Protein AF-0000000084448107 (afdb_homodimer)

pLDDT: mean 91.53, std 9.5, range [47.31, 98.81]

Solvent-accessible surface area (backbone atoms only — not comparable to full-atom values): 15878 Å² total; per-residue (Å²): 126,80,37,77,39,22,36,34,28,62,58,60,94,55,81,36,38,58,56,18,47,48,48,46,31,46,35,25,49,71,59,38,40,38,42,30,42,34,37,64,40,72,69,62,60,76,85,37,56,68,68,58,24,52,52,50,43,49,50,52,49,50,50,50,50,53,55,49,50,58,50,35,52,53,41,24,70,65,43,72,43,74,47,45,80,43,80,46,75,40,56,61,68,58,49,53,52,50,49,48,70,72,34,80,54,46,18,30,40,36,39,40,32,57,49,80,35,39,81,44,53,68,64,57,46,38,56,54,16,71,43,15,37,70,38,74,40,34,35,33,40,30,32,37,55,55,48,72,66,49,50,60,70,43,82,126,80,38,78,39,22,34,35,28,63,57,61,94,54,81,36,37,58,57,18,47,49,50,45,31,46,36,26,51,70,58,38,40,38,46,30,42,34,34,64,40,72,69,61,61,77,86,37,56,69,68,60,25,51,52,50,41,50,50,52,48,51,52,49,50,54,53,50,50,56,50,36,52,54,42,25,69,66,41,74,43,74,47,46,80,43,81,46,74,41,56,61,69,58,50,53,51,49,48,48,68,72,36,80,54,46,18,30,40,35,39,40,32,57,49,82,38,39,83,43,53,71,64,57,45,39,55,53,17,70,43,16,37,70,38,72,39,34,37,33,39,31,33,38,55,55,48,73,66,47,48,60,69,42,82

Organism: NCBI:txid207340

InterPro domains:
  IPR006016 UspA [PF00582] (7-143)

Sequence (310 aa):
MPSDRVFLVVVDDSPERVLAMRYACLRVKKSGGRVALLRVTEPVGLQEWAGVGQLLQQERREEAEQMLSALAAEVQEITDGLPLIIIREGDLIEEVLGLIESDPRISILVLAASASGGNPGPLITAMTSRHSHRLRCPVTIVPGGMSYEELDRVTMPSDRVFLVVVDDSPERVLAMRYACLRVKKSGGRVALLRVTEPVGLQEWAGVGQLLQQERREEAEQMLSALAAEVQEITDGLPLIIIREGDLIEEVLGLIESDPRISILVLAASASGGNPGPLITAMTSRHSHRLRCPVTIVPGGMSYEELDRVT

Foldseek 3Di:
DADLEEEEQEDDPDPQSVLLLLLRLLCCQVRNHAYEYEYEAEQQDPVDDPVVRVVVVVVRVVVLVVVVVVVQVVSCVRRVDGHHYYYHYDDPQCVVLVVQVVDVSHAEYTEEAAQVDDDGDPNVCCCVPDCVVSGPHYYHYHYNNDDPVNSNVVD/DADLEEEEQEDDPDPQSVLLLLLRLLCCQVRNHAYEYEYEAEQQDPPDDPVVRVVVVVVRVVVLVVVVVVSQVVSCVRRVDGHHYYYHYDDPQCVVLVVQVVDVSHAEYTEEAAQVDDDGDPNVCCCVPDCVVSGPHYYHYHYNNDDPVNSNVVD

Nearest PDB structures (foldseek):
  3s3t-assembly1_A  TM=7.922E-01  e=5.243E-07  Lactiplantibacillus plantarum
  2z3v-assembly1_A  TM=7.330E-01  e=4.919E-07  Thermus thermophilus HB8
  4wny-assembly1_A-2  TM=8.126E-01  e=2.004E-06  Burkholderia pseudomallei 1710b
  3fg9-assembly3_E  TM=7.069E-01  e=4.898E-06  Lactiplantibacillus plantarum
  3hgm-assembly2_C  TM=7.236E-01  e=7.185E-06  Halomonas elongata

Radius of gyration: 20.95 Å; Cα contacts (8 Å, |Δi|>4): 600; chains: 2; bounding box: 35×75×54 Å

Secondary structure (DSSP, 8-state):
-----EEEEE--SSTTHHHHHHHHHHHHHHH--EEEEEEEEPP--TTS-HHHHHHHHHHHHHHHHHHHHHHHHHHHHHHSSPPEEEEEES-HHHHHHHHHHH-TTEEEEEEE--SS-SSPPHHHHHHHTTTGGG-SS-EEEE-TT--HHHHHHH-/-----EEEEE--SSTTHHHHHHHHHHHHHHH--EEEEEEEEPP--TTS-HHHHHHHHHHHHHHHHHHHHHHHHHHHHHHSSPPEEEEEES-HHHHHHHHHHH-TTEEEEEEE--SS-SSPPHHHHHHHTTTGGG-SS-EEEE-TT--HHHHHHH-

Structure (mmCIF, N/CA/C/O backbone):
data_AF-0000000084448107-model_v1
#
loop_
_entity.id
_entity.type
_entity.pdbx_description
1 polymer 'Universal stress protein'
#
loop_
_atom_site.group_PDB
_atom_site.id
_atom_site.type_symbol
_atom_site.label_atom_id
_atom_site.label_alt_id
_atom_site.label_comp_id
_atom_site.label_asym_id
_atom_site.label_entity_id
_atom_site.label_seq_id
_atom_site.pdbx_PDB_ins_code
_atom_site.Cartn_x
_atom_site.Cartn_y
_atom_site.Cartn_z
_atom_site.occupancy
_atom_site.B_iso_or_equiv
_atom_site.auth_seq_id
_atom_site.auth_comp_id
_atom_site.auth_asym_id
_atom_site.auth_atom_id
_atom_site.pdbx_PDB_model_num
ATOM 1 N N . MET A 1 1 ? 6.852 7.105 -20.562 1 47.31 1 MET A N 1
ATOM 2 C CA . MET A 1 1 ? 7.387 5.766 -20.797 1 47.31 1 MET A CA 1
ATOM 3 C C . MET A 1 1 ? 6.645 4.73 -19.969 1 47.31 1 MET A C 1
ATOM 5 O O . MET A 1 1 ? 6.129 5.051 -18.891 1 47.31 1 MET A O 1
ATOM 9 N N . PRO A 1 2 ? 6.227 3.697 -20.609 1 57.03 2 PRO A N 1
ATOM 10 C CA . PRO A 1 2 ? 5.48 2.68 -19.859 1 57.03 2 PRO A CA 1
ATOM 11 C C . PRO A 1 2 ? 6.195 2.248 -18.578 1 57.03 2 PRO A C 1
ATOM 13 O O . PRO A 1 2 ? 7.426 2.207 -18.531 1 57.03 2 PRO A O 1
ATOM 16 N N . SER A 1 3 ? 5.512 2.359 -17.391 1 73.56 3 SER A N 1
ATOM 17 C CA . SER A 1 3 ? 6.086 1.924 -16.125 1 73.56 3 SER A CA 1
ATOM 18 C C . SER A 1 3 ? 6.504 0.457 -16.188 1 73.56 3 SER A C 1
ATOM 20 O O . SER A 1 3 ? 5.816 -0.365 -16.797 1 73.56 3 SER A O 1
ATOM 22 N N . ASP A 1 4 ? 7.707 0.137 -15.852 1 89.5 4 ASP A N 1
ATOM 23 C CA . ASP A 1 4 ? 8.219 -1.229 -15.773 1 89.5 4 ASP A CA 1
ATOM 24 C C . ASP A 1 4 ? 7.895 -1.857 -14.422 1 89.5 4 ASP A C 1
ATOM 26 O O . ASP A 1 4 ? 8.461 -2.893 -14.062 1 89.5 4 ASP A O 1
ATOM 30 N N . ARG A 1 5 ? 6.891 -1.274 -13.812 1 94.81 5 ARG A N 1
ATOM 31 C CA . ARG A 1 5 ? 6.551 -1.72 -12.461 1 94.81 5 ARG A CA 1
ATOM 32 C C . ARG A 1 5 ? 5.699 -2.984 -12.5 1 94.81 5 ARG A C 1
ATOM 34 O O . ARG A 1 5 ? 4.812 -3.115 -13.352 1 94.81 5 ARG A O 1
ATOM 41 N N . VAL A 1 6 ? 6.055 -3.91 -11.68 1 98.25 6 VAL A N 1
ATOM 42 C CA . VAL A 1 6 ? 5.281 -5.145 -11.586 1 98.25 6 VAL A CA 1
ATOM 43 C C . VAL A 1 6 ? 4.531 -5.18 -10.258 1 98.25 6 VAL A C 1
ATOM 45 O O . VAL A 1 6 ? 5.133 -5.039 -9.188 1 98.25 6 VAL A O 1
ATOM 48 N N . PHE A 1 7 ? 3.234 -5.324 -10.32 1 98.62 7 PHE A N 1
ATOM 49 C CA . PHE A 1 7 ? 2.338 -5.461 -9.18 1 98.62 7 PHE A CA 1
ATOM 50 C C . PHE A 1 7 ? 2.123 -6.93 -8.828 1 98.62 7 PHE A C 1
ATOM 52 O O . PHE A 1 7 ? 1.483 -7.664 -9.586 1 98.62 7 PHE A O 1
ATOM 59 N N . LEU A 1 8 ? 2.668 -7.312 -7.707 1 98.81 8 LEU A N 1
ATOM 60 C CA . LEU A 1 8 ? 2.553 -8.711 -7.301 1 98.81 8 LEU A CA 1
ATOM 61 C C . LEU A 1 8 ? 1.265 -8.945 -6.516 1 98.81 8 LEU A C 1
ATOM 63 O O . LEU A 1 8 ? 1.013 -8.266 -5.512 1 98.81 8 LEU A O 1
ATOM 67 N N . VAL A 1 9 ? 0.473 -9.859 -6.98 1 98.69 9 VAL A N 1
ATOM 68 C CA . VAL A 1 9 ? -0.744 -10.289 -6.305 1 98.69 9 VAL A CA 1
ATOM 69 C C . VAL A 1 9 ? -0.621 -11.766 -5.918 1 98.69 9 VAL A C 1
ATOM 71 O O . VAL A 1 9 ? -0.274 -12.609 -6.75 1 98.69 9 VAL A O 1
ATOM 74 N N . VAL A 1 10 ? -0.833 -12.023 -4.656 1 98.12 10 VAL A N 1
ATOM 75 C CA . VAL A 1 10 ? -0.822 -13.398 -4.172 1 98.12 10 VAL A CA 1
ATOM 76 C C . VAL A 1 10 ? -2.205 -14.023 -4.348 1 98.12 10 VAL A C 1
ATOM 78 O O . VAL A 1 10 ? -3.197 -13.5 -3.832 1 98.12 10 VAL A O 1
ATOM 81 N N . VAL A 1 11 ? -2.229 -15.055 -5.125 1 96.5 11 VAL A N 1
ATOM 82 C CA . VAL A 1 11 ? -3.479 -15.758 -5.383 1 96.5 11 VAL A CA 1
ATOM 83 C C . VAL A 1 11 ? -3.682 -16.844 -4.332 1 96.5 11 VAL A C 1
ATOM 85 O O . VAL A 1 11 ? -3.162 -17.953 -4.469 1 96.5 11 VAL A O 1
ATOM 88 N N . ASP A 1 12 ? -4.375 -16.359 -3.377 1 87.75 12 ASP A N 1
ATOM 89 C CA . ASP A 1 12 ? -4.75 -17.312 -2.338 1 87.75 12 ASP A CA 1
ATOM 90 C C . ASP A 1 12 ? -6.23 -17.672 -2.432 1 87.75 12 ASP A C 1
ATOM 92 O O . ASP A 1 12 ? -6.895 -17.344 -3.412 1 87.75 12 ASP A O 1
ATOM 96 N N . ASP A 1 13 ? -6.773 -18.516 -1.601 1 85.75 13 ASP A N 1
ATOM 97 C CA . ASP A 1 13 ? -8.156 -18.984 -1.709 1 85.75 13 ASP A CA 1
ATOM 98 C C . ASP A 1 13 ? -9.102 -18.047 -0.958 1 85.75 13 ASP A C 1
ATOM 100 O O . ASP A 1 13 ? -10.289 -18.359 -0.798 1 85.75 13 ASP A O 1
ATOM 104 N N . SER A 1 14 ? -8.609 -16.859 -0.548 1 87.31 14 SER A N 1
ATOM 105 C CA . SER A 1 14 ? -9.438 -15.922 0.201 1 87.31 14 SER A CA 1
ATOM 106 C C . SER A 1 14 ? -10.344 -15.117 -0.729 1 87.31 14 SER A C 1
ATOM 108 O O . SER A 1 14 ? -9.953 -14.805 -1.858 1 87.31 14 SER A O 1
ATOM 110 N N . PRO A 1 15 ? -11.547 -14.75 -0.295 1 89.31 15 PRO A N 1
ATOM 111 C CA . PRO A 1 15 ? -12.414 -13.891 -1.104 1 89.31 15 PRO A CA 1
ATOM 112 C C . PRO A 1 15 ? -11.844 -12.484 -1.295 1 89.31 15 PRO A C 1
ATOM 114 O O . PRO A 1 15 ? -12.141 -11.828 -2.297 1 89.31 15 PRO A O 1
ATOM 117 N N . GLU A 1 16 ? -10.922 -11.977 -0.371 1 90.5 16 GLU A N 1
ATOM 118 C CA . GLU A 1 16 ? -10.359 -10.625 -0.392 1 90.5 16 GLU A CA 1
ATOM 119 C C . GLU A 1 16 ? -9.414 -10.445 -1.571 1 90.5 16 GLU A C 1
ATOM 121 O O . GLU A 1 16 ? -9.195 -9.32 -2.033 1 90.5 16 GLU A O 1
ATOM 126 N N . ARG A 1 17 ? -8.969 -11.578 -2.043 1 92.12 17 ARG A N 1
ATOM 127 C CA . ARG A 1 17 ? -7.961 -11.539 -3.102 1 92.12 17 ARG A CA 1
ATOM 128 C C . ARG A 1 17 ? -8.492 -10.812 -4.332 1 92.12 17 ARG A C 1
ATOM 130 O O . ARG A 1 17 ? -7.73 -10.164 -5.055 1 92.12 17 ARG A O 1
ATOM 137 N N . VAL A 1 18 ? -9.766 -10.883 -4.586 1 95.88 18 VAL A N 1
ATOM 138 C CA . VAL A 1 18 ? -10.391 -10.281 -5.758 1 95.88 18 VAL A CA 1
ATOM 139 C C . VAL A 1 18 ? -10.148 -8.773 -5.758 1 95.88 18 VAL A C 1
ATOM 141 O O . VAL A 1 18 ? -9.836 -8.188 -6.797 1 95.88 18 VAL A O 1
ATOM 144 N N . LEU A 1 19 ? -10.203 -8.125 -4.621 1 97.06 19 LEU A N 1
ATOM 145 C CA . LEU A 1 19 ? -9.992 -6.688 -4.523 1 97.06 19 LEU A CA 1
ATOM 146 C C . LEU A 1 19 ? -8.531 -6.328 -4.777 1 97.06 19 LEU A C 1
ATOM 148 O O . LEU A 1 19 ? -8.242 -5.336 -5.445 1 97.06 19 LEU A O 1
ATOM 152 N N . ALA A 1 20 ? -7.629 -7.145 -4.266 1 98 20 ALA A N 1
ATOM 153 C CA . ALA A 1 20 ? -6.207 -6.922 -4.52 1 98 20 ALA A CA 1
ATOM 154 C C . ALA A 1 20 ? -5.898 -6.98 -6.012 1 98 20 ALA A C 1
ATOM 156 O O . ALA A 1 20 ? -5.215 -6.102 -6.547 1 98 20 ALA A O 1
ATOM 157 N N . MET A 1 21 ? -6.473 -7.988 -6.648 1 98.31 21 MET A N 1
ATOM 158 C CA . MET A 1 21 ? -6.215 -8.164 -8.078 1 98.31 21 MET A CA 1
ATOM 159 C C . MET A 1 21 ? -6.84 -7.031 -8.883 1 98.31 21 MET A C 1
ATOM 161 O O . MET A 1 21 ? -6.207 -6.496 -9.797 1 98.31 21 MET A O 1
ATOM 165 N N . ARG A 1 22 ? -8.016 -6.691 -8.562 1 98.38 22 ARG A N 1
ATOM 166 C CA . ARG A 1 22 ? -8.68 -5.617 -9.297 1 98.38 22 ARG A CA 1
ATOM 167 C C . ARG A 1 22 ? -7.922 -4.301 -9.141 1 98.38 22 ARG A C 1
ATOM 169 O O . ARG A 1 22 ? -7.719 -3.576 -10.117 1 98.38 22 ARG A O 1
ATOM 176 N N . TYR A 1 23 ? -7.578 -4.012 -7.914 1 98.5 23 TYR A N 1
ATOM 177 C CA . TYR A 1 23 ? -6.816 -2.791 -7.676 1 98.5 23 TYR A CA 1
ATOM 178 C C . TYR A 1 23 ? -5.535 -2.777 -8.5 1 98.5 23 TYR A C 1
ATOM 180 O O . TYR A 1 23 ? -5.227 -1.785 -9.164 1 98.5 23 TYR A O 1
ATOM 188 N N . ALA A 1 24 ? -4.797 -3.885 -8.438 1 98.62 24 ALA A N 1
ATOM 189 C CA . ALA A 1 24 ? -3.551 -3.996 -9.188 1 98.62 24 ALA A CA 1
ATOM 190 C C . ALA A 1 24 ? -3.795 -3.799 -10.68 1 98.62 24 ALA A C 1
ATOM 192 O O . ALA A 1 24 ? -3.053 -3.074 -11.344 1 98.62 24 ALA A O 1
ATOM 193 N N . CYS A 1 25 ? -4.828 -4.371 -11.188 1 98.56 25 CYS A N 1
ATOM 194 C CA . CYS A 1 25 ? -5.152 -4.27 -12.602 1 98.56 25 CYS A CA 1
ATOM 195 C C . CYS A 1 25 ? -5.496 -2.836 -12.984 1 98.56 25 CYS A C 1
ATOM 197 O O . CYS A 1 25 ? -5.055 -2.342 -14.023 1 98.56 25 CYS A O 1
ATOM 199 N N . LEU A 1 26 ? -6.258 -2.203 -12.18 1 97.81 26 LEU A N 1
ATOM 200 C CA . LEU A 1 26 ? -6.652 -0.829 -12.469 1 97.81 26 LEU A CA 1
ATOM 201 C C . LEU A 1 26 ? -5.445 0.101 -12.445 1 97.81 26 LEU A C 1
ATOM 203 O O . LEU A 1 26 ? -5.34 1.009 -13.273 1 97.81 26 LEU A O 1
ATOM 207 N N . ARG A 1 27 ? -4.562 -0.146 -11.492 1 96.69 27 ARG A N 1
ATOM 208 C CA . ARG A 1 27 ? -3.342 0.651 -11.445 1 96.69 27 ARG A CA 1
ATOM 209 C C . ARG A 1 27 ? -2.516 0.464 -12.711 1 96.69 27 ARG A C 1
ATOM 211 O O . ARG A 1 27 ? -2.039 1.438 -13.297 1 96.69 27 ARG A O 1
ATOM 218 N N . VAL A 1 28 ? -2.379 -0.747 -13.133 1 96.69 28 VAL A N 1
ATOM 219 C CA . VAL A 1 28 ? -1.614 -1.055 -14.336 1 96.69 28 VAL A CA 1
ATOM 220 C C . VAL A 1 28 ? -2.283 -0.415 -15.555 1 96.69 28 VAL A C 1
ATOM 222 O O . VAL A 1 28 ? -1.611 0.177 -16.406 1 96.69 28 VAL A O 1
ATOM 225 N N . LYS A 1 29 ? -3.541 -0.52 -15.57 1 96.19 29 LYS A N 1
ATOM 226 C CA . LYS A 1 29 ? -4.297 0.038 -16.688 1 96.19 29 LYS A CA 1
ATOM 227 C C . LYS A 1 29 ? -4.07 1.542 -16.812 1 96.19 29 LYS A C 1
ATOM 229 O O . LYS A 1 29 ? -3.93 2.064 -17.922 1 96.19 29 LYS A O 1
ATOM 234 N N . LYS A 1 30 ? -3.961 2.17 -15.719 1 93.25 30 LYS A N 1
ATOM 235 C CA . LYS A 1 30 ? -3.955 3.631 -15.727 1 93.25 30 LYS A CA 1
ATOM 236 C C . LYS A 1 30 ? -2.529 4.176 -15.695 1 93.25 30 LYS A C 1
ATOM 238 O O . LYS A 1 30 ? -2.285 5.312 -16.109 1 93.25 30 LYS A O 1
ATOM 243 N N . SER A 1 31 ? -1.629 3.424 -15.18 1 91.94 31 SER A N 1
ATOM 244 C CA . SER A 1 31 ? -0.305 3.996 -14.953 1 91.94 31 SER A CA 1
ATOM 245 C C . SER A 1 31 ? 0.778 3.16 -15.633 1 91.94 31 SER A C 1
ATOM 247 O O . SER A 1 31 ? 1.951 3.539 -15.633 1 91.94 31 SER A O 1
ATOM 249 N N . GLY A 1 32 ? 0.361 2.057 -16.172 1 92.94 32 GLY A N 1
ATOM 250 C CA . GLY A 1 32 ? 1.333 1.177 -16.797 1 92.94 32 GLY A CA 1
ATOM 251 C C . GLY A 1 32 ? 1.883 0.124 -15.859 1 92.94 32 GLY A C 1
ATOM 252 O O . GLY A 1 32 ? 1.608 0.155 -14.656 1 92.94 32 GLY A O 1
ATOM 253 N N . GLY A 1 33 ? 2.646 -0.797 -16.422 1 96.06 33 GLY A N 1
ATOM 254 C CA . GLY A 1 33 ? 3.213 -1.896 -15.664 1 96.06 33 GLY A CA 1
ATOM 255 C C . GLY A 1 33 ? 2.607 -3.242 -16.016 1 96.06 33 GLY A C 1
ATOM 256 O O . GLY A 1 33 ? 2.053 -3.414 -17.109 1 96.06 33 GLY A O 1
ATOM 257 N N . ARG A 1 34 ? 2.822 -4.145 -15.117 1 97.94 34 ARG A N 1
ATOM 258 C CA . ARG A 1 34 ? 2.324 -5.504 -15.312 1 97.94 34 ARG A CA 1
ATOM 259 C C . ARG A 1 34 ? 1.874 -6.113 -13.984 1 97.94 34 ARG A C 1
ATOM 261 O O . ARG A 1 34 ? 2.391 -5.754 -12.922 1 97.94 34 ARG A O 1
ATOM 268 N N . VAL A 1 35 ? 0.921 -6.953 -14.086 1 98.5 35 VAL A N 1
ATOM 269 C CA . VAL A 1 35 ? 0.493 -7.723 -12.922 1 98.5 35 VAL A CA 1
ATOM 270 C C . VAL A 1 35 ? 1.23 -9.055 -12.883 1 98.5 35 VAL A C 1
ATOM 272 O O . VAL A 1 35 ? 1.413 -9.703 -13.922 1 98.5 35 VAL A O 1
ATOM 275 N N . ALA A 1 36 ? 1.714 -9.453 -11.766 1 98.75 36 ALA A N 1
ATOM 276 C CA . ALA A 1 36 ? 2.211 -10.805 -11.523 1 98.75 36 ALA A CA 1
ATOM 277 C C . ALA A 1 36 ? 1.3 -11.562 -10.562 1 98.75 36 ALA A C 1
ATOM 279 O O . ALA A 1 36 ? 0.963 -11.055 -9.484 1 98.75 36 ALA A O 1
ATOM 280 N N . LEU A 1 37 ? 0.88 -12.734 -10.969 1 98.69 37 LEU A N 1
ATOM 281 C CA . LEU A 1 37 ? 0.067 -13.617 -10.141 1 98.69 37 LEU A CA 1
ATOM 282 C C . LEU A 1 37 ? 0.911 -14.742 -9.562 1 98.69 37 LEU A C 1
ATOM 284 O O . LEU A 1 37 ? 1.523 -15.516 -10.305 1 98.69 37 LEU A O 1
ATOM 288 N N . LEU A 1 38 ? 0.919 -14.797 -8.25 1 98.44 38 LEU A N 1
ATOM 289 C CA . LEU A 1 38 ? 1.687 -15.828 -7.562 1 98.44 38 LEU A CA 1
ATOM 290 C C . LEU A 1 38 ? 0.762 -16.812 -6.852 1 98.44 38 LEU A C 1
ATOM 292 O O . LEU A 1 38 ? -0.087 -16.406 -6.055 1 98.44 38 LEU A O 1
ATOM 296 N N . ARG A 1 39 ? 0.897 -18.016 -7.137 1 97.88 39 ARG A N 1
ATOM 297 C CA . ARG A 1 39 ? 0.279 -19.094 -6.367 1 97.88 39 ARG A CA 1
ATOM 298 C C . ARG A 1 39 ? 1.335 -19.953 -5.684 1 97.88 39 ARG A C 1
ATOM 300 O O . ARG A 1 39 ? 2.277 -20.422 -6.324 1 97.88 39 ARG A O 1
ATOM 307 N N . VAL A 1 40 ? 1.157 -20.094 -4.367 1 95.81 40 VAL A N 1
ATOM 308 C CA . VAL A 1 40 ? 2.051 -20.953 -3.596 1 95.81 40 VAL A CA 1
ATOM 309 C C . VAL A 1 40 ? 1.318 -22.234 -3.182 1 95.81 40 VAL A C 1
ATOM 311 O O . VAL A 1 40 ? 0.249 -22.172 -2.57 1 95.81 40 VAL A O 1
ATOM 314 N N . THR A 1 41 ? 1.829 -23.375 -3.57 1 92.81 41 THR A N 1
ATOM 315 C CA . THR A 1 41 ? 1.244 -24.656 -3.207 1 92.81 41 THR A CA 1
ATOM 316 C C . THR A 1 41 ? 2.047 -25.312 -2.094 1 92.81 41 THR A C 1
ATOM 318 O O . THR A 1 41 ? 3.264 -25.141 -2.008 1 92.81 41 THR A O 1
ATOM 321 N N . GLU A 1 42 ? 1.292 -26 -1.193 1 84.56 42 GLU A N 1
ATOM 322 C CA . GLU A 1 42 ? 1.958 -26.734 -0.118 1 84.56 42 GLU A CA 1
ATOM 323 C C . GLU A 1 42 ? 2.691 -27.969 -0.654 1 84.56 42 GLU A C 1
ATOM 325 O O . GLU A 1 42 ? 2.188 -28.656 -1.541 1 84.56 42 GLU A O 1
ATOM 330 N N . PRO A 1 43 ? 3.859 -28.188 -0.046 1 81.69 43 PRO A N 1
ATOM 331 C CA . PRO A 1 43 ? 4.578 -29.391 -0.473 1 81.69 43 PRO A CA 1
ATOM 332 C C . PRO A 1 43 ? 3.848 -30.672 -0.093 1 81.69 43 PRO A C 1
ATOM 334 O O . PRO A 1 43 ? 3.156 -30.719 0.926 1 81.69 43 PRO A O 1
ATOM 337 N N . VAL A 1 44 ? 3.859 -31.609 -1.062 1 75.25 44 VAL A N 1
ATOM 338 C CA . VAL A 1 44 ? 3.309 -32.938 -0.768 1 75.25 44 VAL A CA 1
ATOM 339 C C . VAL A 1 44 ? 4.215 -33.656 0.222 1 75.25 44 VAL A C 1
ATOM 341 O O . VAL A 1 44 ? 5.434 -33.719 0.042 1 75.25 44 VAL A O 1
ATOM 344 N N . GLY A 1 45 ? 3.738 -33.844 1.517 1 69.56 45 GLY A N 1
ATOM 345 C CA . GLY A 1 45 ? 4.492 -34.531 2.549 1 69.56 45 GLY A CA 1
ATOM 346 C C . GLY A 1 45 ? 5.172 -35.781 2.049 1 69.56 45 GLY A C 1
ATOM 347 O O . GLY A 1 45 ? 4.742 -36.375 1.053 1 69.56 45 GLY A O 1
ATOM 348 N N . LEU A 1 46 ? 6.508 -35.969 2.416 1 60.72 46 LEU A N 1
ATOM 349 C CA . LEU A 1 46 ? 7.375 -37.094 2.135 1 60.72 46 LEU A CA 1
ATOM 350 C C . LEU A 1 46 ? 6.645 -38.406 2.391 1 60.72 46 LEU A C 1
ATOM 352 O O . LEU A 1 46 ? 6.996 -39.438 1.813 1 60.72 46 LEU A O 1
ATOM 356 N N . GLN A 1 47 ? 5.73 -38.375 3.412 1 60 47 GLN A N 1
ATOM 357 C CA . GLN A 1 47 ? 5.328 -39.719 3.805 1 60 47 GLN A CA 1
ATOM 358 C C . GLN A 1 47 ? 4.562 -40.438 2.682 1 60 47 GLN A C 1
ATOM 360 O O . GLN A 1 47 ? 4.301 -41.625 2.754 1 60 47 GLN A O 1
ATOM 365 N N . GLU A 1 48 ? 4.273 -39.656 1.758 1 59.66 48 GLU A N 1
ATOM 366 C CA . GLU A 1 48 ? 3.523 -40.375 0.734 1 59.66 48 GLU A CA 1
ATOM 367 C C . GLU A 1 48 ? 4.461 -41.188 -0.177 1 59.66 48 GLU A C 1
ATOM 369 O O . GLU A 1 48 ? 5.629 -40.812 -0.332 1 59.66 48 GLU A O 1
ATOM 374 N N . TRP A 1 49 ? 4.016 -42.406 -0.385 1 63.5 49 TRP A N 1
ATOM 375 C CA . TRP A 1 49 ? 4.758 -43.188 -1.367 1 63.5 49 TRP A CA 1
ATOM 376 C C . TRP A 1 49 ? 5.18 -42.312 -2.549 1 63.5 49 TRP A C 1
ATOM 378 O O . TRP A 1 49 ? 4.402 -41.469 -3.023 1 63.5 49 TRP A O 1
ATOM 388 N N . ALA A 1 50 ? 6.473 -42.312 -2.773 1 63.62 50 ALA A N 1
ATOM 389 C CA . ALA A 1 50 ? 7.133 -41.438 -3.744 1 63.62 50 ALA A CA 1
ATOM 390 C C . ALA A 1 50 ? 6.238 -41.188 -4.953 1 63.62 50 ALA A C 1
ATOM 392 O O . ALA A 1 50 ? 6.066 -40.031 -5.383 1 63.62 50 ALA A O 1
ATOM 393 N N . GLY A 1 51 ? 5.641 -42.25 -5.488 1 72.25 51 GLY A N 1
ATOM 394 C CA . GLY A 1 51 ? 4.805 -42.125 -6.672 1 72.25 51 GLY A CA 1
ATOM 395 C C . GLY A 1 51 ? 3.516 -41.344 -6.422 1 72.25 51 GLY A C 1
ATOM 396 O O . GLY A 1 51 ? 3.121 -40.5 -7.227 1 72.25 51 GLY A O 1
ATOM 397 N N . VAL A 1 52 ? 2.887 -41.656 -5.23 1 75.56 52 VAL A N 1
ATOM 398 C CA . VAL A 1 52 ? 1.636 -41 -4.871 1 75.56 52 VAL A CA 1
ATOM 399 C C . VAL A 1 52 ? 1.89 -39.5 -4.59 1 75.56 52 VAL A C 1
ATOM 401 O O . VAL A 1 52 ? 1.099 -38.656 -4.988 1 75.56 52 VAL A O 1
ATOM 404 N N . GLY A 1 53 ? 3.064 -39.281 -4.082 1 79.19 53 GLY A N 1
ATOM 405 C CA . GLY A 1 53 ? 3.453 -37.938 -3.793 1 79.19 53 GLY A CA 1
ATOM 406 C C . GLY A 1 53 ? 3.643 -37.094 -5.043 1 79.19 53 GLY A C 1
ATOM 407 O O . GLY A 1 53 ? 3.189 -35.938 -5.102 1 79.19 53 GLY A O 1
ATOM 408 N N . GLN A 1 54 ? 4.297 -37.656 -6.023 1 82.44 54 GLN A N 1
ATOM 409 C CA . GLN A 1 54 ? 4.535 -36.969 -7.285 1 82.44 54 GLN A CA 1
ATOM 410 C C . GLN A 1 54 ? 3.227 -36.688 -8.016 1 82.44 54 GLN A C 1
ATOM 412 O O . GLN A 1 54 ? 3.055 -35.594 -8.602 1 82.44 54 GLN A O 1
ATOM 417 N N . LEU A 1 55 ? 2.396 -37.688 -8.008 1 84.06 55 LEU A N 1
ATOM 418 C CA . LEU A 1 55 ? 1.108 -37.5 -8.672 1 84.06 55 LEU A CA 1
ATOM 419 C C . LEU A 1 55 ? 0.286 -36.406 -8.008 1 84.06 55 LEU A C 1
ATOM 421 O O . LEU A 1 55 ? -0.344 -35.594 -8.688 1 84.06 55 LEU A O 1
ATOM 425 N N . LEU A 1 56 ? 0.312 -36.375 -6.703 1 84.19 56 LEU A N 1
ATOM 426 C CA . LEU A 1 56 ? -0.426 -35.375 -5.949 1 84.19 56 LEU A CA 1
ATOM 427 C C . LEU A 1 56 ? 0.141 -34 -6.203 1 84.19 56 LEU A C 1
ATOM 429 O O . LEU A 1 56 ? -0.613 -33.031 -6.348 1 84.19 56 LEU A O 1
ATOM 433 N N . GLN A 1 57 ? 1.386 -34 -6.25 1 85.19 57 GLN A N 1
ATOM 434 C CA . GLN A 1 57 ? 2.051 -32.719 -6.539 1 85.19 57 GLN A CA 1
ATOM 435 C C . GLN A 1 57 ? 1.685 -32.219 -7.934 1 85.19 57 GLN A C 1
ATOM 437 O O . GLN A 1 57 ? 1.453 -31.016 -8.125 1 85.19 57 GLN A O 1
ATOM 442 N N . GLN A 1 58 ? 1.669 -33.094 -8.875 1 87.31 58 GLN A N 1
ATOM 443 C CA . GLN A 1 58 ? 1.298 -32.75 -10.242 1 87.31 58 GLN A CA 1
ATOM 444 C C . GLN A 1 58 ? -0.147 -32.25 -10.305 1 87.31 58 GLN A C 1
ATOM 446 O O . GLN A 1 58 ? -0.449 -31.281 -11.008 1 87.31 58 GLN A O 1
ATOM 451 N N . GLU A 1 59 ? -0.936 -32.906 -9.578 1 89.25 59 GLU A N 1
ATOM 452 C CA . GLU A 1 59 ? -2.34 -32.5 -9.531 1 89.25 59 GLU A CA 1
ATOM 453 C C . GLU A 1 59 ? -2.498 -31.109 -8.953 1 89.25 59 GLU A C 1
ATOM 455 O O . GLU A 1 59 ? -3.27 -30.297 -9.469 1 89.25 59 GLU A O 1
ATOM 460 N N . ARG A 1 60 ? -1.776 -30.859 -7.918 1 87.38 60 ARG A N 1
ATOM 461 C CA . ARG A 1 60 ? -1.832 -29.547 -7.289 1 87.38 60 ARG A CA 1
ATOM 462 C C . ARG A 1 60 ? -1.335 -28.469 -8.242 1 87.38 60 ARG A C 1
ATOM 464 O O . ARG A 1 60 ? -1.901 -27.375 -8.297 1 87.38 60 ARG A O 1
ATOM 471 N N . ARG A 1 61 ? -0.37 -28.812 -8.922 1 89.62 61 ARG A N 1
ATOM 472 C CA . ARG A 1 61 ? 0.191 -27.875 -9.883 1 89.62 61 ARG A CA 1
ATOM 473 C C . ARG A 1 61 ? -0.784 -27.609 -11.023 1 89.62 61 ARG A C 1
ATOM 475 O O . ARG A 1 61 ? -0.946 -26.469 -11.453 1 89.62 61 ARG A O 1
ATOM 482 N N . GLU A 1 62 ? -1.365 -28.594 -11.5 1 91.44 62 GLU A N 1
ATOM 483 C CA . GLU A 1 62 ? -2.336 -28.438 -12.578 1 91.44 62 GLU A CA 1
ATOM 484 C C . GLU A 1 62 ? -3.531 -27.594 -12.133 1 91.44 62 GLU A C 1
ATOM 486 O O . GLU A 1 62 ? -4.039 -26.781 -12.891 1 91.44 62 GLU 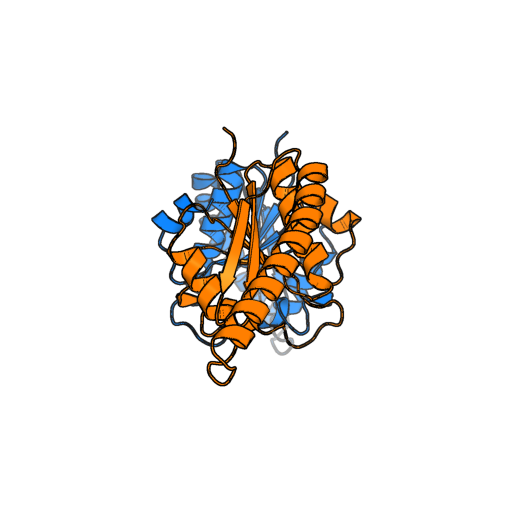A O 1
ATOM 491 N N . GLU A 1 63 ? -3.918 -27.828 -10.938 1 90.94 63 GLU A N 1
ATOM 492 C CA . GLU A 1 63 ? -5.004 -27.031 -10.375 1 90.94 63 GLU A CA 1
ATOM 493 C C . GLU A 1 63 ? -4.613 -25.562 -10.266 1 90.94 63 GLU A C 1
ATOM 495 O O . GLU A 1 63 ? -5.414 -24.688 -10.586 1 90.94 63 GLU A O 1
ATOM 500 N N . ALA A 1 64 ? -3.436 -25.406 -9.812 1 92.19 64 ALA A N 1
ATOM 501 C CA . ALA A 1 64 ? -2.918 -24.047 -9.711 1 92.19 64 ALA A CA 1
ATOM 502 C C . ALA A 1 64 ? -2.85 -23.375 -11.078 1 92.19 64 ALA A C 1
ATOM 504 O O . ALA A 1 64 ? -3.24 -22.219 -11.234 1 92.19 64 ALA A O 1
ATOM 505 N N . GLU A 1 65 ? -2.434 -24.062 -12.07 1 94.06 65 GLU A N 1
ATOM 506 C CA . GLU A 1 65 ? -2.312 -23.547 -13.422 1 94.06 65 GLU A CA 1
ATOM 507 C C . GLU A 1 65 ? -3.678 -23.172 -14 1 94.06 65 GLU A C 1
ATOM 509 O O . GLU A 1 65 ? -3.828 -22.141 -14.656 1 94.06 65 GLU A O 1
ATOM 514 N N . GL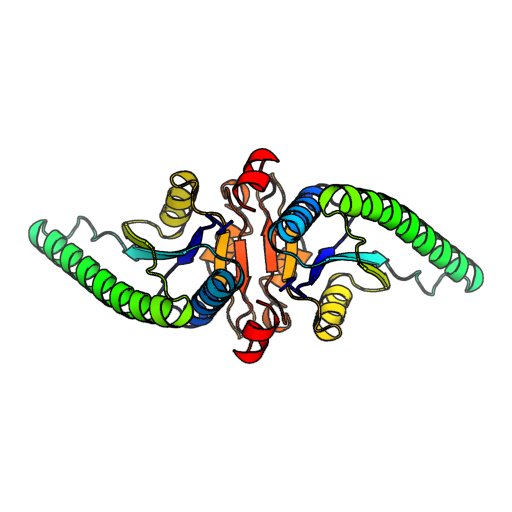N A 1 66 ? -4.582 -24.031 -13.75 1 93.75 66 GLN A N 1
ATOM 515 C CA . GLN A 1 66 ? -5.934 -23.766 -14.234 1 93.75 66 GLN A CA 1
ATOM 516 C C . GLN A 1 66 ? -6.512 -22.516 -13.578 1 93.75 66 GLN A C 1
ATOM 518 O O . GLN A 1 66 ? -7.09 -21.656 -14.258 1 93.75 66 GLN A O 1
ATOM 523 N N . MET A 1 67 ? -6.348 -22.453 -12.312 1 93.44 67 MET A N 1
ATOM 524 C CA . MET A 1 67 ? -6.824 -21.281 -11.578 1 93.44 67 MET A CA 1
ATOM 525 C C . MET A 1 67 ? -6.156 -20.016 -12.094 1 93.44 67 MET A C 1
ATOM 527 O O . MET A 1 67 ? -6.832 -19.016 -12.359 1 93.44 67 MET A O 1
ATOM 531 N N . LEU A 1 68 ? -4.863 -20.031 -12.266 1 96.62 68 LEU A N 1
ATOM 532 C CA . LEU A 1 68 ? -4.109 -18.859 -12.688 1 96.62 68 LEU A CA 1
ATOM 533 C C . LEU A 1 68 ? -4.457 -18.484 -14.125 1 96.62 68 LEU A C 1
ATOM 535 O O . LEU A 1 68 ? -4.449 -17.312 -14.484 1 96.62 68 LEU A O 1
ATOM 539 N N . SER A 1 69 ? -4.801 -19.5 -14.93 1 96.12 69 SER A N 1
ATOM 540 C CA . SER A 1 69 ? -5.195 -19.234 -16.312 1 96.12 69 SER A CA 1
ATOM 541 C C . SER A 1 69 ? -6.48 -18.406 -16.359 1 96.12 69 SER A C 1
ATOM 543 O O . SER A 1 69 ? -6.586 -17.453 -17.141 1 96.12 69 SER A O 1
ATOM 545 N N . ALA A 1 70 ? -7.426 -18.797 -15.602 1 95.94 70 ALA A N 1
ATOM 546 C CA . ALA A 1 70 ? -8.68 -18.047 -15.531 1 95.94 70 ALA A CA 1
ATOM 547 C C . ALA A 1 70 ? -8.438 -16.625 -15.047 1 95.94 70 ALA A C 1
ATOM 549 O O . ALA A 1 70 ? -9 -15.672 -15.602 1 95.94 70 ALA A O 1
ATOM 550 N N . LEU A 1 71 ? -7.617 -16.469 -14.055 1 97.38 71 LEU A N 1
ATOM 551 C CA . LEU A 1 71 ? -7.305 -15.156 -13.523 1 97.38 71 LEU A CA 1
ATOM 552 C C . LEU A 1 71 ? -6.512 -14.336 -14.531 1 97.38 71 LEU A C 1
ATOM 554 O O . LEU A 1 71 ? -6.688 -13.117 -14.625 1 97.38 71 LEU A O 1
ATOM 558 N N . ALA A 1 72 ? -5.672 -15.023 -15.289 1 98.12 72 ALA A N 1
ATOM 559 C CA . ALA A 1 72 ? -4.91 -14.344 -16.328 1 98.12 72 ALA A CA 1
ATOM 560 C C . ALA A 1 72 ? -5.836 -13.727 -17.375 1 98.12 72 ALA A C 1
ATOM 562 O O . ALA A 1 72 ? -5.59 -12.625 -17.859 1 98.12 72 ALA A O 1
ATOM 563 N N . ALA A 1 73 ? -6.855 -14.445 -17.688 1 98 73 ALA A N 1
ATOM 564 C CA . ALA A 1 73 ? -7.84 -13.922 -18.625 1 98 73 ALA A CA 1
ATOM 565 C C . ALA A 1 73 ? -8.523 -12.672 -18.078 1 98 73 ALA A C 1
ATOM 567 O O . ALA A 1 73 ? -8.758 -11.711 -18.812 1 98 73 ALA A O 1
ATOM 568 N N . GLU A 1 74 ? -8.836 -12.727 -16.828 1 97.62 74 GLU A N 1
ATOM 569 C CA . GLU A 1 74 ? -9.453 -11.578 -16.188 1 97.62 74 GLU A CA 1
ATOM 570 C C . GLU A 1 74 ? -8.516 -10.367 -16.188 1 97.62 74 GLU A C 1
ATOM 572 O O . GLU A 1 74 ? -8.938 -9.25 -16.484 1 97.62 74 GLU A O 1
ATOM 577 N N . VAL A 1 75 ? -7.238 -10.594 -15.852 1 98.38 75 VAL A N 1
ATOM 578 C CA . VAL A 1 75 ? -6.23 -9.539 -15.867 1 98.38 75 VAL A CA 1
ATOM 579 C C . VAL A 1 75 ? -6.133 -8.938 -17.266 1 98.38 75 VAL A C 1
ATOM 581 O O . VAL A 1 75 ? -6.109 -7.719 -17.438 1 98.38 75 VAL A O 1
ATOM 584 N N . GLN A 1 76 ? -6.094 -9.828 -18.25 1 98.19 76 GLN A N 1
ATOM 585 C CA . GLN A 1 76 ? -5.984 -9.375 -19.625 1 98.19 76 GLN A CA 1
ATOM 586 C C . GLN A 1 76 ? -7.184 -8.523 -20.031 1 98.19 76 GLN A C 1
ATOM 588 O O . GLN A 1 76 ? -7.035 -7.535 -20.75 1 98.19 76 GLN A O 1
ATOM 593 N N . GLU A 1 77 ? -8.281 -8.867 -19.562 1 98 77 GLU A N 1
ATOM 594 C CA . GLU A 1 77 ? -9.5 -8.117 -19.875 1 98 77 GLU A CA 1
ATOM 595 C C . GLU A 1 77 ? -9.438 -6.703 -19.312 1 98 77 GLU A C 1
ATOM 597 O O . GLU A 1 77 ? -9.891 -5.754 -19.953 1 98 77 GLU A O 1
ATOM 602 N N . ILE A 1 78 ? -8.875 -6.559 -18.172 1 97.62 78 ILE A N 1
ATOM 603 C CA . ILE A 1 78 ? -8.867 -5.262 -17.5 1 97.62 78 ILE A CA 1
ATOM 604 C C . ILE A 1 78 ? -7.684 -4.434 -17.984 1 97.62 78 ILE A C 1
ATOM 606 O O . ILE A 1 78 ? -7.824 -3.242 -18.266 1 97.62 78 ILE A O 1
ATOM 610 N N . THR A 1 79 ? -6.508 -5.031 -18.156 1 97.56 79 THR A N 1
ATOM 611 C CA . THR A 1 79 ? -5.277 -4.281 -18.359 1 97.56 79 THR A CA 1
ATOM 612 C C . THR A 1 79 ? -4.895 -4.277 -19.844 1 97.56 79 THR A C 1
ATOM 614 O O . THR A 1 79 ? -4.047 -3.488 -20.266 1 97.56 79 THR A O 1
ATOM 617 N N . ASP A 1 80 ? -5.488 -5.191 -20.594 1 96.38 80 ASP A N 1
ATOM 618 C CA . ASP A 1 80 ? -5.137 -5.426 -22 1 96.38 80 ASP A CA 1
ATOM 619 C C . ASP A 1 80 ? -3.746 -6.047 -22.109 1 96.38 80 ASP A C 1
ATOM 621 O O . ASP A 1 80 ? -3.141 -6.023 -23.188 1 96.38 80 ASP A O 1
ATOM 625 N N . GLY A 1 81 ? -3.143 -6.441 -21.047 1 96.19 81 GLY A N 1
ATOM 626 C CA . GLY A 1 81 ? -1.854 -7.117 -21.031 1 96.19 81 GLY A CA 1
ATOM 627 C C . GLY A 1 81 ? -1.894 -8.453 -20.312 1 96.19 81 GLY A C 1
ATOM 628 O O . GLY A 1 81 ? -2.785 -8.695 -19.484 1 96.19 81 GLY A O 1
ATOM 629 N N . LEU A 1 82 ? -0.925 -9.312 -20.609 1 96.31 82 LEU A N 1
ATOM 630 C CA . LEU A 1 82 ? -0.829 -10.609 -19.953 1 96.31 82 LEU A CA 1
ATOM 631 C C . LEU A 1 82 ? -0.052 -10.5 -18.656 1 96.31 82 LEU A C 1
ATOM 633 O O . LEU A 1 82 ? 0.985 -9.836 -18.594 1 96.31 82 LEU A O 1
ATOM 637 N N . PRO A 1 83 ? -0.6 -11.133 -17.656 1 98.25 83 PRO A N 1
ATOM 638 C CA . PRO A 1 83 ? 0.158 -11.133 -16.391 1 98.25 83 PRO A CA 1
ATOM 639 C C . PRO A 1 83 ? 1.315 -12.133 -16.406 1 98.25 83 PRO A C 1
ATOM 641 O O . PRO A 1 83 ? 1.343 -13.039 -17.234 1 98.25 83 PRO A O 1
ATOM 644 N N . LEU A 1 84 ? 2.238 -11.805 -15.531 1 98 84 LEU A N 1
ATOM 645 C CA . LEU A 1 84 ? 3.186 -12.859 -15.172 1 98 84 LEU A CA 1
ATOM 646 C C . LEU A 1 84 ? 2.523 -13.898 -14.281 1 98 84 LEU A C 1
ATOM 648 O O . LEU A 1 84 ? 1.759 -13.555 -13.375 1 98 84 LEU A O 1
ATOM 652 N N . ILE A 1 85 ? 2.766 -15.133 -14.688 1 98 85 ILE A N 1
ATOM 653 C CA . ILE A 1 85 ? 2.246 -16.234 -13.891 1 98 85 ILE A CA 1
ATOM 654 C C . ILE A 1 85 ? 3.393 -16.938 -13.156 1 98 85 ILE A C 1
ATOM 656 O O . ILE A 1 85 ? 4.355 -17.391 -13.781 1 98 85 ILE A O 1
ATOM 660 N N . ILE A 1 86 ? 3.264 -17 -11.891 1 97.75 86 ILE A N 1
ATOM 661 C CA . ILE A 1 86 ? 4.32 -17.594 -11.078 1 97.75 86 ILE A CA 1
ATOM 662 C C . ILE A 1 86 ? 3.727 -18.641 -10.141 1 97.75 86 ILE A C 1
ATOM 664 O O . ILE A 1 86 ? 2.756 -18.375 -9.43 1 97.75 86 ILE A O 1
ATOM 668 N N . ILE A 1 87 ? 4.25 -19.844 -10.164 1 96.81 87 ILE A N 1
ATOM 669 C CA . ILE A 1 87 ? 3.873 -20.922 -9.242 1 96.81 87 ILE A CA 1
ATOM 670 C C . ILE A 1 87 ? 5.086 -21.328 -8.414 1 96.81 87 ILE A C 1
ATOM 672 O O . ILE A 1 87 ? 6.156 -21.609 -8.969 1 96.81 87 ILE A O 1
ATOM 676 N N . ARG A 1 88 ? 4.902 -21.281 -7.113 1 95.44 88 ARG A N 1
ATOM 677 C CA . ARG A 1 88 ? 5.945 -21.719 -6.195 1 95.44 88 ARG A CA 1
ATOM 678 C C . ARG A 1 88 ? 5.402 -22.75 -5.203 1 95.44 88 ARG A C 1
ATOM 680 O O . ARG A 1 88 ? 4.191 -22.828 -4.98 1 95.44 88 ARG A O 1
ATOM 687 N N . GLU A 1 89 ? 6.324 -23.562 -4.711 1 93.12 89 GLU A N 1
ATOM 688 C CA . GLU A 1 89 ? 5.988 -24.578 -3.717 1 93.12 89 GLU A CA 1
ATOM 689 C C . GLU A 1 89 ? 6.73 -24.328 -2.406 1 93.12 89 GLU A C 1
ATOM 691 O O . GLU A 1 89 ? 7.949 -24.156 -2.4 1 93.12 89 GLU A O 1
ATOM 696 N N . GLY A 1 90 ? 5.992 -24.25 -1.308 1 93.81 90 GLY A N 1
ATOM 697 C CA . GLY A 1 90 ? 6.605 -24.047 -0.005 1 93.81 90 GLY A CA 1
ATOM 698 C C . GLY A 1 90 ? 5.73 -23.25 0.947 1 93.81 90 GLY A C 1
ATOM 699 O O . GLY A 1 90 ? 4.504 -23.297 0.85 1 93.81 90 GLY A O 1
ATOM 700 N N . ASP A 1 91 ? 6.359 -22.719 1.979 1 94.56 91 ASP A N 1
ATOM 701 C CA . ASP A 1 91 ? 5.672 -21.859 2.936 1 94.56 91 ASP A CA 1
ATOM 702 C C . ASP A 1 91 ? 5.293 -20.516 2.297 1 94.56 91 ASP A C 1
ATOM 704 O O . ASP A 1 91 ? 6.133 -19.859 1.681 1 94.56 91 ASP A O 1
ATOM 708 N N . LEU A 1 92 ? 4.09 -20.188 2.43 1 94.56 92 LEU A N 1
ATOM 709 C CA . LEU A 1 92 ? 3.531 -19.016 1.764 1 94.56 92 LEU A CA 1
ATOM 710 C C . LEU A 1 92 ? 4.371 -17.766 2.047 1 94.56 92 LEU A C 1
ATOM 712 O O . LEU A 1 92 ? 4.805 -17.078 1.118 1 94.56 92 LEU A O 1
ATOM 716 N N . ILE A 1 93 ? 4.684 -17.5 3.299 1 95.5 93 ILE A N 1
ATOM 717 C CA . ILE A 1 93 ? 5.387 -16.281 3.703 1 95.5 93 ILE A CA 1
ATOM 718 C C . ILE A 1 93 ? 6.809 -16.297 3.148 1 95.5 93 ILE A C 1
ATOM 720 O O . ILE A 1 93 ? 7.266 -15.32 2.559 1 95.5 93 ILE A O 1
ATOM 724 N N . GLU A 1 94 ? 7.445 -17.391 3.225 1 96.44 94 GLU A N 1
ATOM 725 C CA . GLU A 1 94 ? 8.828 -17.531 2.768 1 96.44 94 GLU A CA 1
ATOM 726 C C . GLU A 1 94 ? 8.922 -17.406 1.25 1 96.44 94 GLU A C 1
ATOM 728 O O . GLU A 1 94 ? 9.852 -16.797 0.728 1 96.44 94 GLU A O 1
ATOM 733 N N . GLU A 1 95 ? 7.953 -18 0.611 1 97.31 95 GLU A N 1
ATOM 734 C CA . GLU A 1 95 ? 7.988 -17.969 -0.848 1 97.31 95 GLU A CA 1
ATOM 735 C C . GLU A 1 95 ? 7.703 -16.562 -1.373 1 97.31 95 GLU A C 1
ATOM 737 O O . GLU A 1 95 ? 8.281 -16.141 -2.373 1 97.31 95 GLU A O 1
ATOM 742 N N . VAL A 1 96 ? 6.793 -15.82 -0.711 1 97.56 96 VAL A N 1
ATOM 743 C CA . VAL A 1 96 ? 6.504 -14.445 -1.104 1 97.56 96 VAL A CA 1
ATOM 744 C C . VAL A 1 96 ? 7.746 -13.578 -0.91 1 97.56 96 VAL A C 1
ATOM 746 O O . VAL A 1 96 ? 8.172 -12.875 -1.829 1 97.56 96 VAL A O 1
ATOM 749 N N . LEU A 1 97 ? 8.344 -13.703 0.285 1 97.06 97 LEU A N 1
ATOM 750 C CA . LEU A 1 97 ? 9.539 -12.922 0.592 1 97.06 97 LEU A CA 1
ATOM 751 C C . LEU A 1 97 ? 10.688 -13.281 -0.352 1 97.06 97 LEU A C 1
ATOM 753 O O . LEU A 1 97 ? 11.367 -12.398 -0.87 1 97.06 97 LEU A O 1
ATOM 757 N N . GLY A 1 98 ? 10.828 -14.586 -0.553 1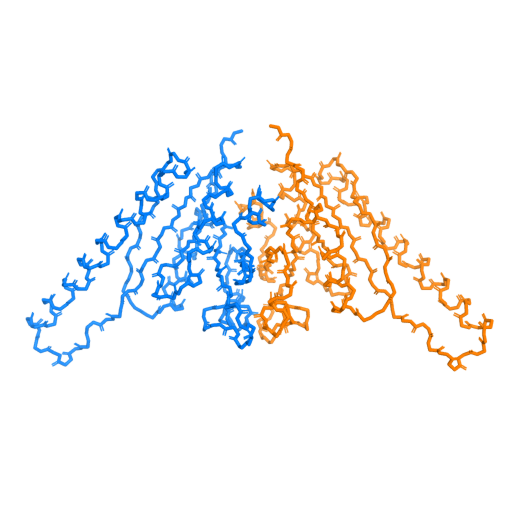 97.5 98 GLY A N 1
ATOM 758 C CA . GLY A 1 98 ? 11.883 -15.047 -1.441 1 97.5 98 GLY A CA 1
ATOM 759 C C . GLY A 1 98 ? 11.719 -14.555 -2.865 1 97.5 98 GLY A C 1
ATOM 760 O O . GLY A 1 98 ? 12.703 -14.172 -3.508 1 97.5 98 GLY A O 1
ATOM 761 N N . LEU A 1 99 ? 10.523 -14.586 -3.383 1 98.12 99 LEU A N 1
ATOM 762 C CA . LEU A 1 99 ? 10.25 -14.102 -4.73 1 98.12 99 LEU A CA 1
ATOM 763 C C . LEU A 1 99 ? 10.57 -12.617 -4.855 1 98.12 99 LEU A C 1
ATOM 765 O O . LEU A 1 99 ? 11.234 -12.195 -5.805 1 98.12 99 LEU A O 1
ATOM 769 N N . ILE A 1 100 ? 10.156 -11.797 -3.906 1 97.19 100 ILE A N 1
ATOM 770 C CA . ILE A 1 100 ? 10.367 -10.352 -3.932 1 97.19 100 ILE A CA 1
ATOM 771 C C . ILE A 1 100 ? 11.867 -10.055 -3.859 1 97.19 100 ILE A C 1
ATOM 773 O O . ILE A 1 100 ? 12.359 -9.148 -4.539 1 97.19 100 ILE A O 1
ATOM 777 N N . GLU A 1 101 ? 12.539 -10.812 -3.111 1 95.31 101 GLU A N 1
ATOM 778 C CA . GLU A 1 101 ? 13.984 -10.625 -2.959 1 95.31 101 GLU A CA 1
ATOM 779 C C . GLU A 1 101 ? 14.719 -10.969 -4.25 1 95.31 101 GLU A C 1
ATOM 781 O O . GLU A 1 101 ? 15.711 -10.312 -4.598 1 95.31 101 GLU A O 1
ATOM 786 N N . SER A 1 102 ? 14.227 -11.922 -4.965 1 96 102 SER A N 1
ATOM 787 C CA . SER A 1 102 ? 14.984 -12.453 -6.094 1 96 102 SER A CA 1
ATOM 788 C C . SER A 1 102 ? 14.586 -11.773 -7.398 1 96 102 SER A C 1
ATOM 790 O O . SER A 1 102 ? 15.32 -11.828 -8.383 1 96 102 SER A O 1
ATOM 792 N N . ASP A 1 103 ? 13.453 -11.203 -7.492 1 96.06 103 ASP A N 1
ATOM 793 C CA . ASP A 1 103 ? 12.969 -10.578 -8.719 1 96.06 103 ASP A CA 1
ATOM 794 C C . ASP A 1 103 ? 12.812 -9.07 -8.539 1 96.06 103 ASP A C 1
ATOM 796 O O . ASP A 1 103 ? 11.758 -8.602 -8.109 1 96.06 103 ASP A O 1
ATOM 800 N N . PRO A 1 104 ? 13.781 -8.297 -8.984 1 91.69 104 PRO A N 1
ATOM 801 C CA . PRO A 1 104 ? 13.766 -6.852 -8.766 1 91.69 104 PRO A CA 1
ATOM 802 C C . PRO A 1 104 ? 12.703 -6.141 -9.602 1 91.69 104 PRO A C 1
ATOM 804 O O . PRO A 1 104 ? 12.477 -4.941 -9.43 1 91.69 104 PRO A O 1
ATOM 807 N N . ARG A 1 105 ? 12.055 -6.902 -10.484 1 94.75 105 ARG A N 1
ATOM 808 C CA . ARG A 1 105 ? 10.992 -6.281 -11.266 1 94.75 105 ARG A CA 1
ATOM 809 C C . ARG A 1 105 ? 9.766 -6 -10.398 1 94.75 105 ARG A C 1
ATOM 811 O O . ARG A 1 105 ? 8.953 -5.137 -10.727 1 94.75 105 ARG A O 1
ATOM 818 N N . ILE A 1 106 ? 9.641 -6.746 -9.312 1 97.81 106 ILE A N 1
ATOM 819 C CA . ILE A 1 106 ? 8.492 -6.582 -8.43 1 97.81 106 ILE A CA 1
ATOM 820 C C . ILE A 1 106 ? 8.617 -5.266 -7.66 1 97.81 106 ILE A C 1
ATOM 822 O O . ILE A 1 106 ? 9.547 -5.086 -6.871 1 97.81 106 ILE A O 1
ATOM 826 N N . SER A 1 107 ? 7.656 -4.438 -7.906 1 97.81 107 SER A N 1
ATOM 827 C CA . SER A 1 107 ? 7.758 -3.08 -7.375 1 97.81 107 SER A CA 1
ATOM 828 C C . SER A 1 107 ? 6.785 -2.863 -6.223 1 97.81 107 SER A C 1
ATOM 830 O O . SER A 1 107 ? 6.93 -1.912 -5.453 1 97.81 107 SER A O 1
ATOM 832 N N . ILE A 1 108 ? 5.82 -3.693 -6.145 1 98.25 108 ILE A N 1
ATOM 833 C CA . ILE A 1 108 ? 4.801 -3.49 -5.121 1 98.25 108 ILE A CA 1
ATOM 834 C C . ILE A 1 108 ? 4.059 -4.801 -4.863 1 98.25 108 ILE A C 1
ATOM 836 O O . ILE A 1 108 ? 3.742 -5.535 -5.801 1 98.25 108 ILE A O 1
ATOM 840 N N . LEU A 1 109 ? 3.908 -5.168 -3.621 1 98.56 109 LEU A N 1
ATOM 841 C CA . LEU A 1 109 ? 3.031 -6.25 -3.178 1 98.56 109 LEU A CA 1
ATOM 842 C C . LEU A 1 109 ? 1.635 -5.723 -2.865 1 98.56 109 LEU A C 1
ATOM 844 O O . LEU A 1 109 ? 1.483 -4.762 -2.105 1 98.56 109 LEU A O 1
ATOM 848 N N . VAL A 1 110 ? 0.621 -6.324 -3.492 1 98.69 110 VAL A N 1
ATOM 849 C CA . VAL A 1 110 ? -0.753 -5.891 -3.268 1 98.69 110 VAL A CA 1
ATOM 850 C C . VAL A 1 110 ? -1.528 -6.98 -2.535 1 98.69 110 VAL A C 1
ATOM 852 O O . VAL A 1 110 ? -1.61 -8.117 -3.006 1 98.69 110 VAL A O 1
ATOM 855 N N . LEU A 1 111 ? -2.055 -6.633 -1.381 1 97.31 111 LEU A N 1
ATOM 856 C CA . LEU A 1 111 ? -2.891 -7.5 -0.561 1 97.31 111 LEU A CA 1
ATOM 857 C C . LEU A 1 111 ? -4.234 -6.84 -0.264 1 97.31 111 LEU A C 1
ATOM 859 O O . LEU A 1 111 ? -4.406 -5.641 -0.5 1 97.31 111 LEU A O 1
ATOM 863 N N . ALA A 1 112 ? -5.168 -7.66 0.213 1 95.88 112 ALA A N 1
ATOM 864 C CA . ALA A 1 112 ? -6.453 -7.113 0.637 1 95.88 112 ALA A CA 1
ATOM 865 C C . ALA A 1 112 ? -6.816 -7.59 2.039 1 95.88 112 ALA A C 1
ATOM 867 O O . ALA A 1 112 ? -6.586 -8.75 2.387 1 95.88 112 ALA A O 1
ATOM 868 N N . ALA A 1 113 ? -7.324 -6.641 2.807 1 92.69 113 ALA A N 1
ATOM 869 C CA . ALA A 1 113 ? -7.793 -6.965 4.152 1 92.69 113 ALA A CA 1
ATOM 870 C C . ALA A 1 113 ? -9.227 -7.488 4.121 1 92.69 113 ALA A C 1
ATOM 872 O O . ALA A 1 113 ? -9.938 -7.316 3.129 1 92.69 113 ALA A O 1
ATOM 873 N N . SER A 1 114 ? -9.57 -8.125 5.211 1 87.94 114 SER A N 1
ATOM 874 C CA . SER A 1 114 ? -10.938 -8.609 5.324 1 87.94 114 SER A CA 1
ATOM 875 C C . SER A 1 114 ? -11.922 -7.453 5.512 1 87.94 114 SER A C 1
ATOM 877 O O . SER A 1 114 ? -11.547 -6.391 6.008 1 87.94 114 SER A O 1
ATOM 879 N N . ALA A 1 115 ? -13.203 -7.703 5.098 1 82.56 115 ALA A N 1
ATOM 880 C CA . ALA A 1 115 ? -14.242 -6.676 5.219 1 82.56 115 ALA A CA 1
ATOM 881 C C . ALA A 1 115 ? -14.703 -6.535 6.668 1 82.56 115 ALA A C 1
ATOM 883 O O . ALA A 1 115 ? -15.266 -5.508 7.051 1 82.56 115 ALA A O 1
ATOM 884 N N . SER A 1 116 ? -14.695 -7.562 7.379 1 78.69 116 SER A N 1
ATOM 885 C CA . SER A 1 116 ? -15.281 -7.586 8.719 1 78.69 116 SER A CA 1
ATOM 886 C C . SER A 1 116 ? -14.375 -6.891 9.727 1 78.69 116 SER A C 1
ATOM 888 O O . SER A 1 116 ? -14.797 -6.605 10.852 1 78.69 116 SER A O 1
ATOM 890 N N . GLY A 1 117 ? -13.477 -6.32 9.289 1 69.25 117 GLY A N 1
ATOM 891 C CA . GLY A 1 117 ? -12.609 -5.762 10.312 1 69.25 117 GLY A CA 1
ATOM 892 C C . GLY A 1 117 ? -12.062 -6.801 11.273 1 69.25 117 GLY A C 1
ATOM 893 O O . GLY A 1 117 ? -12.406 -7.98 11.172 1 69.25 117 GLY A O 1
ATOM 894 N N . GLY A 1 118 ? -10.891 -6.859 11.836 1 76.88 118 GLY A N 1
ATOM 895 C CA . GLY A 1 118 ? -10.258 -7.785 12.766 1 76.88 118 GLY A CA 1
ATOM 896 C C . GLY A 1 118 ? -8.773 -7.977 12.5 1 76.88 118 GLY A C 1
ATOM 897 O O . GLY A 1 118 ? -8.094 -7.047 12.055 1 76.88 118 GLY A O 1
ATOM 898 N N . ASN A 1 119 ? -8.43 -9.18 12.992 1 80.06 119 ASN A N 1
ATOM 899 C CA . ASN A 1 119 ? -7.012 -9.477 12.812 1 80.06 119 ASN A CA 1
ATOM 900 C C . ASN A 1 119 ? -6.656 -9.648 11.344 1 80.06 119 ASN A C 1
ATOM 902 O O . ASN A 1 119 ? -7.359 -10.352 10.609 1 80.06 119 ASN A O 1
ATOM 906 N N . PRO A 1 120 ? -5.77 -8.812 10.961 1 84.31 120 PRO A N 1
ATOM 907 C CA . PRO A 1 120 ? -5.352 -8.984 9.57 1 84.31 120 PRO A CA 1
ATOM 908 C C . PRO A 1 120 ? -4.922 -10.414 9.258 1 84.31 120 PRO A C 1
ATOM 910 O O . PRO A 1 120 ? -4.508 -11.148 10.156 1 84.31 120 PRO A O 1
ATOM 913 N N . GLY A 1 121 ? -5.152 -10.969 8.117 1 87.62 121 GLY A N 1
ATOM 914 C CA . GLY A 1 121 ? -4.695 -12.289 7.699 1 87.62 121 GLY A CA 1
ATOM 915 C C . GLY A 1 121 ? -3.201 -12.484 7.871 1 87.62 121 GLY A C 1
ATOM 916 O O . GLY A 1 121 ? -2.465 -11.523 8.094 1 87.62 121 GLY A O 1
ATOM 917 N N . PRO A 1 122 ? -2.777 -13.695 7.875 1 89.19 122 PRO A N 1
ATOM 918 C CA . PRO A 1 122 ? -1.388 -14.039 8.18 1 89.19 122 PRO A CA 1
ATOM 919 C C . PRO A 1 122 ? -0.388 -13.312 7.285 1 89.19 122 PRO A C 1
ATOM 921 O O . PRO A 1 122 ? 0.681 -12.906 7.746 1 89.19 122 PRO A O 1
ATOM 924 N N . LEU A 1 123 ? -0.703 -13.18 6.102 1 93.44 123 LEU A N 1
ATOM 925 C CA . LEU A 1 123 ? 0.239 -12.562 5.172 1 93.44 123 LEU A CA 1
ATOM 926 C C . LEU A 1 123 ? 0.395 -11.078 5.461 1 93.44 123 LEU A C 1
ATOM 928 O O . LEU A 1 123 ? 1.514 -10.555 5.477 1 93.44 123 LEU A O 1
ATOM 932 N N . ILE A 1 124 ? -0.728 -10.391 5.66 1 94.25 124 ILE A N 1
ATOM 933 C CA . ILE A 1 124 ? -0.664 -8.977 6.016 1 94.25 124 ILE A CA 1
ATOM 934 C C . ILE A 1 124 ? 0.107 -8.805 7.324 1 94.25 124 ILE A C 1
ATOM 936 O O . ILE A 1 124 ? 0.999 -7.961 7.422 1 94.25 124 ILE A O 1
ATOM 940 N N . THR A 1 125 ? -0.233 -9.648 8.281 1 92.56 125 THR A N 1
ATOM 941 C CA . THR A 1 125 ? 0.456 -9.594 9.57 1 92.56 125 THR A CA 1
ATOM 942 C C . THR A 1 125 ? 1.959 -9.781 9.383 1 92.56 125 THR A C 1
ATOM 944 O O . THR A 1 125 ? 2.756 -9.008 9.914 1 92.56 125 THR A O 1
ATOM 947 N N . ALA A 1 126 ? 2.318 -10.734 8.609 1 92.75 126 ALA A N 1
ATOM 948 C CA . ALA A 1 126 ? 3.73 -11.047 8.398 1 92.75 126 ALA A CA 1
ATOM 949 C C . ALA A 1 126 ? 4.449 -9.891 7.707 1 92.75 126 ALA A C 1
ATOM 951 O O . ALA A 1 126 ? 5.562 -9.523 8.086 1 92.75 126 ALA A O 1
ATOM 952 N N . MET A 1 127 ? 3.803 -9.242 6.738 1 94.06 127 MET A N 1
ATOM 953 C CA . MET A 1 127 ? 4.449 -8.25 5.891 1 94.06 127 MET A CA 1
ATOM 954 C C . MET A 1 127 ? 4.465 -6.883 6.566 1 94.06 127 MET A C 1
ATOM 956 O O . MET A 1 127 ? 5.191 -5.98 6.137 1 94.06 127 MET A O 1
ATOM 960 N N . THR A 1 128 ? 3.705 -6.703 7.652 1 92.12 128 THR A N 1
ATOM 961 C CA . THR A 1 128 ? 3.654 -5.398 8.305 1 92.12 128 THR A CA 1
ATOM 962 C C . THR A 1 128 ? 4.328 -5.449 9.672 1 92.12 128 THR A C 1
ATOM 964 O O . THR A 1 128 ? 4.473 -4.418 10.336 1 92.12 128 THR A O 1
ATOM 967 N N . SER A 1 129 ? 4.707 -6.617 10.133 1 89.12 129 SER A N 1
ATOM 968 C CA . SER A 1 129 ? 5.32 -6.773 11.445 1 89.12 129 SER A CA 1
ATOM 969 C C . SER A 1 129 ? 6.711 -7.395 11.336 1 89.12 129 SER A C 1
ATOM 971 O O . SER A 1 129 ? 7.625 -6.793 10.773 1 89.12 129 SER A O 1
ATOM 973 N N . ARG A 1 130 ? 6.828 -8.625 11.734 1 85.06 130 ARG A N 1
ATOM 974 C CA . ARG A 1 130 ? 8.125 -9.266 11.961 1 85.06 130 ARG A CA 1
ATOM 975 C C . ARG A 1 130 ? 8.898 -9.398 10.656 1 85.06 130 ARG A C 1
ATOM 977 O O . ARG A 1 130 ? 10.125 -9.391 10.648 1 85.06 130 ARG A O 1
ATOM 984 N N . HIS A 1 131 ? 8.234 -9.445 9.539 1 91.31 131 HIS A N 1
ATOM 985 C CA . HIS A 1 131 ? 8.945 -9.703 8.289 1 91.31 131 HIS A CA 1
ATOM 986 C C . HIS A 1 131 ? 9.023 -8.453 7.422 1 91.31 131 HIS A C 1
ATOM 988 O O . HIS A 1 131 ? 9.516 -8.5 6.293 1 91.31 131 HIS A O 1
ATOM 994 N N . SER A 1 132 ? 8.547 -7.402 7.953 1 90.94 132 SER A N 1
ATOM 995 C CA . SER A 1 132 ? 8.516 -6.156 7.199 1 90.94 132 SER A CA 1
ATOM 996 C C . SER A 1 132 ? 9.922 -5.715 6.801 1 90.94 132 SER A C 1
ATOM 998 O O . SER A 1 132 ? 10.117 -5.141 5.73 1 90.94 132 SER A O 1
ATOM 1000 N N . HIS A 1 133 ? 10.859 -5.996 7.633 1 88.25 133 HIS A N 1
ATOM 1001 C CA . HIS A 1 133 ? 12.227 -5.559 7.402 1 88.25 133 HIS A CA 1
ATOM 1002 C C . HIS A 1 133 ? 12.867 -6.32 6.246 1 88.25 133 HIS A C 1
ATOM 1004 O O . HIS A 1 133 ? 13.875 -5.887 5.691 1 88.25 133 HIS A O 1
ATOM 1010 N N . ARG A 1 134 ? 12.289 -7.414 5.898 1 91.31 134 ARG A N 1
ATOM 1011 C CA . ARG A 1 134 ? 12.828 -8.227 4.812 1 91.31 134 ARG A CA 1
ATOM 1012 C C . ARG A 1 134 ? 12.227 -7.816 3.471 1 91.31 134 ARG A C 1
ATOM 1014 O O . ARG A 1 134 ? 12.75 -8.172 2.414 1 91.31 134 ARG A O 1
ATOM 1021 N N . LEU A 1 135 ? 11.188 -7.105 3.566 1 93.62 135 LEU A N 1
ATOM 1022 C CA . LEU A 1 135 ? 10.492 -6.715 2.344 1 93.62 135 LEU A CA 1
ATOM 1023 C C . LEU A 1 135 ? 11.289 -5.66 1.581 1 93.62 135 LEU A C 1
ATOM 1025 O O . LEU A 1 135 ? 11.727 -4.664 2.164 1 93.62 135 LEU A O 1
ATOM 1029 N N . ARG A 1 136 ? 11.438 -5.867 0.261 1 93.62 136 ARG A N 1
ATOM 1030 C CA . ARG A 1 136 ? 12.234 -4.969 -0.567 1 93.62 136 ARG A CA 1
ATOM 1031 C C . ARG A 1 136 ? 11.352 -4.164 -1.514 1 93.62 136 ARG A C 1
ATOM 1033 O O . ARG A 1 136 ? 11.836 -3.621 -2.51 1 93.62 136 ARG A O 1
ATOM 1040 N N . CYS A 1 137 ? 10.125 -4.207 -1.278 1 97.69 137 CYS A N 1
ATOM 1041 C CA . CYS A 1 137 ? 9.156 -3.352 -1.955 1 97.69 137 CYS A CA 1
ATOM 1042 C C . CYS A 1 137 ? 8.016 -2.969 -1.017 1 97.69 137 CYS A C 1
ATOM 1044 O O . CYS A 1 137 ? 7.777 -3.648 -0.016 1 97.69 137 CYS A O 1
ATOM 1046 N N . PRO A 1 138 ? 7.328 -1.867 -1.342 1 98 138 PRO A N 1
ATOM 1047 C CA . PRO A 1 138 ? 6.16 -1.511 -0.533 1 98 138 PRO A CA 1
ATOM 1048 C C . PRO A 1 138 ? 5.023 -2.523 -0.659 1 98 138 PRO A C 1
ATOM 1050 O O . PRO A 1 138 ? 4.973 -3.283 -1.629 1 98 138 PRO A O 1
ATOM 1053 N N . VAL A 1 139 ? 4.211 -2.523 0.381 1 97.81 139 VAL A N 1
ATOM 1054 C CA . VAL A 1 139 ? 2.994 -3.324 0.338 1 97.81 139 VAL A CA 1
ATOM 1055 C C . VAL A 1 139 ? 1.771 -2.408 0.366 1 97.81 139 VAL A C 1
ATOM 1057 O O . VAL A 1 139 ? 1.703 -1.479 1.172 1 97.81 139 VAL A O 1
ATOM 1060 N N . THR A 1 140 ? 0.933 -2.635 -0.548 1 98.19 140 THR A N 1
ATOM 1061 C CA . THR A 1 140 ? -0.356 -1.95 -0.55 1 98.19 140 THR A CA 1
ATOM 1062 C C . THR A 1 140 ? -1.457 -2.869 -0.027 1 98.19 140 THR A C 1
ATOM 1064 O O . THR A 1 140 ? -1.588 -4.008 -0.478 1 98.19 140 THR A O 1
ATOM 1067 N N . ILE A 1 141 ? -2.184 -2.398 0.934 1 97.38 141 ILE A N 1
ATOM 1068 C CA . ILE A 1 141 ? -3.305 -3.131 1.513 1 97.38 141 ILE A CA 1
ATOM 1069 C C . ILE A 1 141 ? -4.617 -2.465 1.108 1 97.38 141 ILE A C 1
ATOM 1071 O O . ILE A 1 141 ? -4.859 -1.303 1.441 1 97.38 141 ILE A O 1
ATOM 1075 N N . VAL A 1 142 ? -5.438 -3.225 0.433 1 97.31 142 VAL A N 1
ATOM 1076 C CA . VAL A 1 142 ? -6.75 -2.762 0.003 1 97.31 142 VAL A CA 1
ATOM 1077 C C . VAL A 1 142 ? -7.801 -3.143 1.046 1 97.31 142 VAL A C 1
ATOM 1079 O O . VAL A 1 142 ? -7.965 -4.32 1.367 1 97.31 142 VAL A O 1
ATOM 1082 N N . PRO A 1 143 ? -8.438 -2.135 1.565 1 95.31 143 PRO A N 1
ATOM 1083 C CA . PRO A 1 143 ? -9.484 -2.451 2.541 1 95.31 143 PRO A CA 1
AT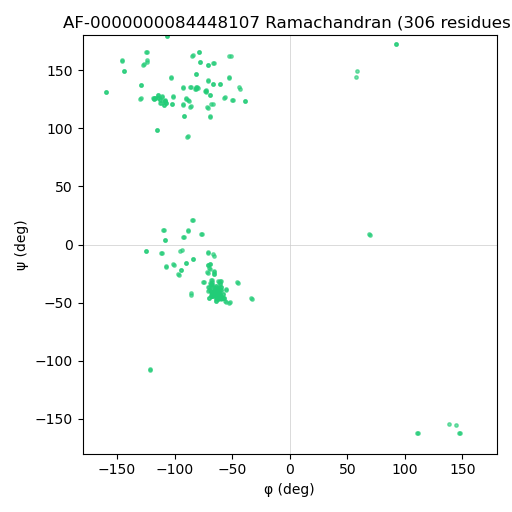OM 1084 C C . PRO A 1 143 ? -10.602 -3.309 1.951 1 95.31 143 PRO A C 1
ATOM 1086 O O . PRO A 1 143 ? -11.055 -3.059 0.83 1 95.31 143 PRO A O 1
ATOM 1089 N N . GLY A 1 144 ? -11.031 -4.301 2.766 1 92.88 144 GLY A N 1
ATOM 1090 C CA . GLY A 1 144 ? -12.008 -5.27 2.291 1 92.88 144 GLY A CA 1
ATOM 1091 C C . GLY A 1 144 ? -13.383 -4.672 2.078 1 92.88 144 GLY A C 1
ATOM 1092 O O . GLY A 1 144 ? -14.203 -5.234 1.352 1 92.88 144 GLY A O 1
ATOM 1093 N N . GLY A 1 145 ? -13.641 -3.533 2.623 1 90.12 145 GLY A N 1
ATOM 1094 C CA . GLY A 1 145 ? -14.953 -2.926 2.533 1 90.12 145 GLY A CA 1
ATOM 1095 C C . GLY A 1 145 ? -15.102 -1.983 1.353 1 90.12 145 GLY A C 1
ATOM 1096 O O . GLY A 1 145 ? -16.156 -1.394 1.147 1 90.12 145 GLY A O 1
ATOM 1097 N N . MET A 1 146 ? -14.125 -1.893 0.466 1 94.25 146 MET A N 1
ATOM 1098 C CA . MET A 1 146 ? -14.188 -0.945 -0.644 1 94.25 146 MET A CA 1
ATOM 1099 C C . MET A 1 146 ? -15.031 -1.496 -1.785 1 94.25 146 MET A C 1
ATOM 1101 O O . MET A 1 146 ? -14.922 -2.672 -2.139 1 94.25 146 MET A O 1
ATOM 1105 N N . SER A 1 147 ? -15.898 -0.619 -2.324 1 94.62 147 SER A N 1
ATOM 1106 C CA . SER A 1 147 ? -16.688 -0.974 -3.502 1 94.62 147 SER A CA 1
ATOM 1107 C C . SER A 1 147 ? -15.852 -0.866 -4.773 1 94.62 147 SER A C 1
ATOM 1109 O O . SER A 1 147 ? -14.766 -0.274 -4.766 1 94.62 147 SER A O 1
ATOM 1111 N N . TYR A 1 148 ? -16.359 -1.439 -5.855 1 96.06 148 TYR A N 1
ATOM 1112 C CA . TYR A 1 148 ? -15.695 -1.321 -7.145 1 96.06 148 TYR A CA 1
ATOM 1113 C C . TYR A 1 148 ? -15.617 0.134 -7.59 1 96.06 148 TYR A C 1
ATOM 1115 O O . TYR A 1 148 ? -14.633 0.558 -8.195 1 96.06 148 TYR A O 1
ATOM 1123 N N . GLU A 1 149 ? -16.609 0.876 -7.207 1 95.88 149 GLU A N 1
ATOM 1124 C CA . GLU A 1 149 ? -16.625 2.301 -7.527 1 95.88 149 GLU A CA 1
ATOM 1125 C C . GLU A 1 149 ? -15.523 3.045 -6.77 1 95.88 149 GLU A C 1
ATOM 1127 O O . GLU A 1 149 ? -14.867 3.922 -7.328 1 95.88 149 GLU A O 1
ATOM 1132 N N . GLU A 1 150 ? -15.391 2.684 -5.547 1 95.06 150 GLU A N 1
ATOM 1133 C CA . GLU A 1 150 ? -14.328 3.289 -4.746 1 95.06 150 GLU A CA 1
ATOM 1134 C C . GLU A 1 150 ? -12.953 2.928 -5.289 1 95.06 150 GLU A C 1
ATOM 1136 O O . GLU A 1 150 ? -12.055 3.773 -5.328 1 95.06 150 GLU A O 1
ATOM 1141 N N . LEU A 1 151 ? -12.812 1.664 -5.738 1 96.69 151 LEU A N 1
ATOM 1142 C CA . LEU A 1 151 ? -11.555 1.231 -6.336 1 96.69 151 LEU A CA 1
ATOM 1143 C C . LEU A 1 151 ? -11.25 2.033 -7.598 1 96.69 151 LEU A C 1
ATOM 1145 O O . LEU A 1 151 ? -10.109 2.461 -7.805 1 96.69 151 LEU A O 1
ATOM 1149 N N . ASP A 1 152 ? -12.281 2.246 -8.367 1 95.69 152 ASP A N 1
ATOM 1150 C CA . ASP A 1 152 ? -12.109 3.041 -9.586 1 95.69 152 ASP A CA 1
ATOM 1151 C C . ASP A 1 152 ? -11.703 4.473 -9.25 1 95.69 152 ASP A C 1
ATOM 1153 O O . ASP A 1 152 ? -10.828 5.047 -9.906 1 95.69 152 ASP A O 1
ATOM 1157 N N . ARG A 1 153 ? -12.234 4.926 -8.203 1 94.5 153 ARG A N 1
ATOM 1158 C CA . ARG A 1 153 ? -11.984 6.309 -7.816 1 94.5 153 ARG A CA 1
ATOM 1159 C C . ARG A 1 153 ? -10.531 6.504 -7.391 1 94.5 153 ARG A C 1
ATOM 1161 O O . ARG A 1 153 ? -9.906 7.508 -7.734 1 94.5 153 ARG A O 1
ATOM 1168 N N . VAL A 1 154 ? -10.016 5.531 -6.75 1 95.94 154 VAL A N 1
ATOM 1169 C CA . VAL A 1 154 ? -8.734 5.742 -6.074 1 95.94 154 VAL A CA 1
ATOM 1170 C C . VAL A 1 154 ? -7.594 5.309 -6.984 1 95.94 154 VAL A C 1
ATOM 1172 O O . VAL A 1 154 ? -6.418 5.453 -6.629 1 95.94 154 VAL A O 1
ATOM 1175 N N . THR A 1 155 ? -7.871 4.742 -8.133 1 95.38 155 THR A N 1
ATOM 1176 C CA . THR A 1 155 ? -6.801 4.254 -8.992 1 95.38 155 THR A CA 1
ATOM 1177 C C . THR A 1 155 ? -6.586 5.191 -10.18 1 95.38 155 THR A C 1
ATOM 1179 O O . THR A 1 155 ? -5.449 5.445 -10.578 1 95.38 155 THR A O 1
ATOM 1182 N N . MET B 1 1 ? -3.391 11.75 -19.125 1 47.53 1 MET B N 1
ATOM 1183 C CA . MET B 1 1 ? -3.971 12.805 -18.312 1 47.53 1 MET B CA 1
ATOM 1184 C C . MET B 1 1 ? -3.393 12.781 -16.891 1 47.53 1 MET B C 1
ATOM 1186 O O . MET B 1 1 ? -2.982 11.727 -16.406 1 47.53 1 MET B O 1
ATOM 1190 N N . PRO B 1 2 ? -2.959 13.906 -16.453 1 57.16 2 PRO B N 1
ATOM 1191 C CA . PRO B 1 2 ? -2.369 13.938 -15.117 1 57.16 2 PRO B CA 1
ATOM 1192 C C . PRO B 1 2 ? -3.248 13.266 -14.062 1 57.16 2 PRO B C 1
ATOM 1194 O O . PRO B 1 2 ? -4.477 13.32 -14.156 1 57.16 2 PRO B O 1
ATOM 1197 N N . SER B 1 3 ? -2.688 12.258 -13.32 1 73.5 3 SER B N 1
ATOM 1198 C CA . SER B 1 3 ? -3.432 11.586 -12.258 1 73.5 3 SER B CA 1
ATOM 1199 C C . SER B 1 3 ? -3.926 12.578 -11.219 1 73.5 3 SER B C 1
ATOM 1201 O O . SER B 1 3 ? -3.225 13.539 -10.875 1 73.5 3 SER B O 1
ATOM 1203 N N . ASP B 1 4 ? -5.188 12.594 -10.914 1 89.44 4 ASP B N 1
ATOM 1204 C CA . ASP B 1 4 ? -5.785 13.422 -9.867 1 89.44 4 ASP B CA 1
ATOM 1205 C C . ASP B 1 4 ? -5.672 12.75 -8.5 1 89.44 4 ASP B C 1
ATOM 1207 O O . ASP B 1 4 ? -6.332 13.164 -7.547 1 89.44 4 ASP B O 1
ATOM 1211 N N . ARG B 1 5 ? -4.719 11.844 -8.453 1 94.88 5 ARG B N 1
ATOM 1212 C CA . ARG B 1 5 ? -4.574 11.062 -7.227 1 94.88 5 ARG B CA 1
ATOM 1213 C C . ARG B 1 5 ? -3.799 11.836 -6.168 1 94.88 5 ARG B C 1
ATOM 1215 O O . ARG B 1 5 ? -2.816 12.516 -6.484 1 94.88 5 ARG B O 1
ATOM 1222 N N . VAL B 1 6 ? -4.309 11.82 -4.984 1 98.31 6 VAL B N 1
ATOM 1223 C CA . VAL B 1 6 ? -3.627 12.477 -3.873 1 98.31 6 VAL B CA 1
ATOM 1224 C C . VAL B 1 6 ? -3.051 11.43 -2.928 1 98.31 6 VAL B C 1
ATOM 1226 O O . VAL B 1 6 ? -3.773 10.555 -2.447 1 98.31 6 VAL B O 1
ATOM 1229 N N . PHE B 1 7 ? -1.769 11.492 -2.695 1 98.62 7 PHE B N 1
ATOM 1230 C CA . PHE B 1 7 ? -1.031 10.641 -1.767 1 98.62 7 PHE B CA 1
ATOM 1231 C C . PHE B 1 7 ? -0.949 11.289 -0.389 1 98.62 7 PHE B C 1
ATOM 1233 O O . PHE B 1 7 ? -0.267 12.297 -0.213 1 98.62 7 PHE B O 1
ATOM 1240 N N . LEU B 1 8 ? -1.644 10.688 0.547 1 98.81 8 LEU B N 1
ATOM 1241 C CA . LEU B 1 8 ? -1.662 11.258 1.893 1 98.81 8 LEU B CA 1
ATOM 1242 C C . LEU B 1 8 ? -0.499 10.719 2.723 1 98.81 8 LEU B C 1
ATOM 1244 O O . LEU B 1 8 ? -0.335 9.508 2.859 1 98.81 8 LEU B O 1
ATOM 1248 N N . VAL B 1 9 ? 0.282 11.617 3.236 1 98.75 9 VAL B N 1
ATOM 1249 C CA . VAL B 1 9 ? 1.379 11.297 4.145 1 98.75 9 VAL B CA 1
ATOM 1250 C C . VAL B 1 9 ? 1.121 11.938 5.508 1 98.75 9 VAL B C 1
ATOM 1252 O O . VAL B 1 9 ? 0.827 13.125 5.598 1 98.75 9 VAL B O 1
ATOM 1255 N N . VAL B 1 10 ? 1.166 11.094 6.523 1 98.12 10 VAL B N 1
ATOM 1256 C CA . VAL B 1 10 ? 1.013 11.594 7.891 1 98.12 10 VAL B CA 1
ATOM 1257 C C . VAL B 1 10 ? 2.369 12.039 8.43 1 98.12 10 VAL B C 1
ATOM 1259 O O . VAL B 1 10 ? 3.318 11.25 8.469 1 98.12 10 VAL B O 1
ATOM 1262 N N . VAL B 1 11 ? 2.428 13.297 8.742 1 96.5 11 VAL B N 1
ATOM 1263 C CA . VAL B 1 11 ? 3.656 13.867 9.281 1 96.5 11 VAL B CA 1
ATOM 1264 C C . VAL B 1 11 ? 3.66 13.727 10.805 1 96.5 11 VAL B C 1
ATOM 1266 O O . VAL B 1 11 ? 3.088 14.562 11.516 1 96.5 11 VAL B O 1
ATOM 1269 N N . ASP B 1 12 ? 4.266 12.641 11.109 1 87.88 12 ASP B N 1
ATOM 1270 C CA . ASP B 1 12 ? 4.445 12.422 12.539 1 87.88 12 ASP B CA 1
ATOM 1271 C C . ASP B 1 12 ? 5.902 12.633 12.953 1 87.88 12 ASP B C 1
ATOM 1273 O O . ASP B 1 12 ? 6.707 13.133 12.164 1 87.88 12 ASP B O 1
ATOM 1277 N N . ASP B 1 13 ? 6.289 12.5 14.188 1 85.88 13 ASP B N 1
ATOM 1278 C CA . ASP B 1 13 ? 7.641 12.797 14.656 1 85.88 13 ASP B CA 1
ATOM 1279 C C . ASP B 1 13 ? 8.547 11.57 14.523 1 85.88 13 ASP B C 1
ATOM 1281 O O . ASP B 1 13 ? 9.672 11.57 15.016 1 85.88 13 ASP B O 1
ATOM 1285 N N . SER B 1 14 ? 8.078 10.531 13.789 1 87.5 14 SER B N 1
ATOM 1286 C CA . SER B 1 14 ? 8.867 9.312 13.633 1 87.5 14 SER B CA 1
ATOM 1287 C C . SER B 1 14 ? 9.922 9.469 12.547 1 87.5 14 SER B C 1
ATOM 1289 O O . SER B 1 14 ? 9.703 10.164 11.555 1 87.5 14 SER B O 1
ATOM 1291 N N . PRO B 1 15 ? 11.086 8.828 12.68 1 89.5 15 PRO B N 1
ATOM 1292 C CA . PRO B 1 15 ? 12.094 8.859 11.617 1 89.5 15 PRO B CA 1
ATOM 1293 C C . PRO B 1 15 ? 11.641 8.156 10.344 1 89.5 15 PRO B C 1
ATOM 1295 O O . PRO B 1 15 ? 12.094 8.5 9.25 1 89.5 15 PRO B O 1
ATOM 1298 N N . GLU B 1 16 ? 10.633 7.184 10.406 1 90.81 16 GLU B N 1
ATOM 1299 C CA . GLU B 1 16 ? 10.156 6.383 9.281 1 90.81 16 GLU B CA 1
ATOM 1300 C C . GLU B 1 16 ? 9.375 7.234 8.289 1 90.81 16 GLU B C 1
ATOM 1302 O O . GLU B 1 16 ? 9.289 6.898 7.105 1 90.81 16 GLU B O 1
ATOM 1307 N N . ARG B 1 17 ? 8.938 8.344 8.812 1 92.31 17 ARG B N 1
ATOM 1308 C CA . ARG B 1 17 ? 8.078 9.195 8.008 1 92.31 17 ARG B CA 1
ATOM 1309 C C . ARG B 1 17 ? 8.797 9.656 6.738 1 92.31 17 ARG B C 1
ATOM 1311 O O . ARG B 1 17 ? 8.164 9.844 5.695 1 92.31 17 ARG B O 1
ATOM 1318 N N . VAL B 1 18 ? 10.086 9.82 6.805 1 95.94 18 VAL B N 1
ATOM 1319 C CA . VAL B 1 18 ? 10.883 10.305 5.68 1 95.94 18 VAL B CA 1
ATOM 1320 C C . VAL B 1 18 ? 10.727 9.359 4.488 1 95.94 18 VAL B C 1
ATOM 1322 O O . VAL B 1 18 ? 10.578 9.812 3.35 1 95.94 18 VAL B O 1
ATOM 1325 N N . LEU B 1 19 ? 10.672 8.07 4.707 1 97.06 19 LEU B N 1
ATOM 1326 C CA . LEU B 1 19 ? 10.539 7.098 3.629 1 97.06 19 LEU B CA 1
ATOM 1327 C C . LEU B 1 19 ? 9.141 7.156 3.014 1 97.06 19 LEU B C 1
ATOM 1329 O O . LEU B 1 19 ? 8.992 7.062 1.792 1 97.06 19 LEU B O 1
ATOM 1333 N N . ALA B 1 20 ? 8.141 7.324 3.848 1 98 20 ALA B N 1
ATOM 1334 C CA . ALA B 1 20 ? 6.773 7.461 3.34 1 98 20 ALA B CA 1
ATOM 1335 C C . ALA B 1 20 ? 6.652 8.672 2.416 1 98 20 ALA B C 1
ATOM 1337 O O . ALA B 1 20 ? 6.098 8.57 1.319 1 98 20 ALA B O 1
ATOM 1338 N N . MET B 1 21 ? 7.234 9.773 2.875 1 98.31 21 MET B N 1
ATOM 1339 C CA . MET B 1 21 ? 7.152 11 2.09 1 98.31 21 MET B CA 1
ATOM 1340 C C . MET B 1 21 ? 7.934 10.867 0.788 1 98.31 21 MET B C 1
ATOM 1342 O O . MET B 1 21 ? 7.453 11.273 -0.273 1 98.31 21 MET B O 1
ATOM 1346 N N . ARG B 1 22 ? 9.078 10.336 0.866 1 98.38 22 ARG B N 1
ATOM 1347 C CA . ARG B 1 22 ? 9.891 10.188 -0.339 1 98.38 22 ARG B CA 1
ATOM 1348 C C . ARG B 1 22 ? 9.195 9.273 -1.351 1 98.38 22 ARG B C 1
ATOM 1350 O O . ARG B 1 22 ? 9.156 9.586 -2.543 1 98.38 22 ARG B O 1
ATOM 1357 N N . TYR B 1 23 ? 8.727 8.164 -0.856 1 98.56 23 TYR B N 1
ATOM 1358 C CA . TYR B 1 23 ? 8.008 7.254 -1.744 1 98.56 23 TYR B CA 1
ATOM 1359 C C . TYR B 1 23 ? 6.844 7.961 -2.428 1 98.56 23 TYR B C 1
ATOM 1361 O O . TYR B 1 23 ? 6.68 7.863 -3.646 1 98.56 23 TYR B O 1
ATOM 1369 N N . ALA B 1 24 ? 6.035 8.656 -1.623 1 98.62 24 ALA B N 1
ATOM 1370 C CA . ALA B 1 24 ? 4.887 9.383 -2.162 1 98.62 24 ALA B CA 1
ATOM 1371 C C . ALA B 1 24 ? 5.328 10.391 -3.215 1 98.62 24 ALA B C 1
ATOM 1373 O O . ALA B 1 24 ? 4.723 10.492 -4.285 1 98.62 24 ALA B O 1
ATOM 1374 N N . CYS B 1 25 ? 6.383 11.086 -2.951 1 98.56 25 CYS B N 1
ATOM 1375 C CA . CYS B 1 25 ? 6.887 12.094 -3.873 1 98.56 25 CYS B CA 1
ATOM 1376 C C . CYS B 1 25 ? 7.359 11.461 -5.176 1 98.56 25 CYS B C 1
ATOM 1378 O O . CYS B 1 25 ? 7.082 11.977 -6.258 1 98.56 25 CYS B O 1
ATOM 1380 N N . LEU B 1 26 ? 8.055 10.398 -5.066 1 97.81 26 LEU B N 1
ATOM 1381 C CA . LEU B 1 26 ? 8.562 9.727 -6.258 1 97.81 26 LEU B CA 1
ATOM 1382 C C . LEU B 1 26 ? 7.422 9.188 -7.113 1 97.81 26 LEU B C 1
ATOM 1384 O O . LEU B 1 26 ? 7.473 9.266 -8.344 1 97.81 26 LEU B O 1
ATOM 1388 N N . ARG B 1 27 ? 6.41 8.656 -6.449 1 96.69 27 ARG B N 1
ATOM 1389 C CA . ARG B 1 27 ? 5.246 8.188 -7.188 1 96.69 27 ARG B CA 1
ATOM 1390 C C . ARG B 1 27 ? 4.574 9.336 -7.934 1 96.69 27 ARG B C 1
ATOM 1392 O O . ARG B 1 27 ? 4.23 9.203 -9.109 1 96.69 27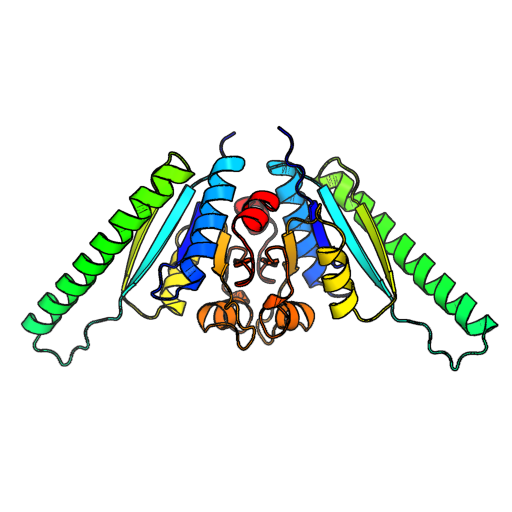 ARG B O 1
ATOM 1399 N N . VAL B 1 28 ? 4.414 10.445 -7.277 1 96.69 28 VAL B N 1
ATOM 1400 C CA . VAL B 1 28 ? 3.789 11.617 -7.887 1 96.69 28 VAL B CA 1
ATOM 1401 C C . VAL B 1 28 ? 4.645 12.109 -9.047 1 96.69 28 VAL B C 1
ATOM 1403 O O . VAL B 1 28 ? 4.121 12.438 -10.117 1 96.69 28 VAL B O 1
ATOM 1406 N N . LYS B 1 29 ? 5.887 12.109 -8.812 1 96.19 29 LYS B N 1
ATOM 1407 C CA . LYS B 1 29 ? 6.809 12.578 -9.844 1 96.19 29 LYS B CA 1
ATOM 1408 C C . LYS B 1 29 ? 6.688 11.734 -11.109 1 96.19 29 LYS B C 1
ATOM 1410 O O . LYS B 1 29 ? 6.723 12.266 -12.219 1 96.19 29 LYS B O 1
ATOM 1415 N N . LYS B 1 30 ? 6.484 10.5 -10.945 1 93.19 30 LYS B N 1
ATOM 1416 C CA . LYS B 1 30 ? 6.566 9.586 -12.078 1 93.19 30 LYS B CA 1
ATOM 1417 C C . LYS B 1 30 ? 5.184 9.312 -12.664 1 93.19 30 LYS B C 1
ATOM 1419 O O . LYS B 1 30 ? 5.062 8.938 -13.828 1 93.19 30 LYS B O 1
ATOM 1424 N N . SER B 1 31 ? 4.18 9.438 -11.875 1 91.88 31 SER B N 1
ATOM 1425 C CA . SER B 1 31 ? 2.877 8.984 -12.352 1 91.88 31 SER B CA 1
ATOM 1426 C C . SER B 1 31 ? 1.842 10.102 -12.266 1 91.88 31 SER B C 1
ATOM 1428 O O . SER B 1 31 ? 0.704 9.938 -12.711 1 91.88 31 SER B O 1
ATOM 1430 N N . GLY B 1 32 ? 2.258 11.18 -11.688 1 92.94 32 GLY B N 1
ATOM 1431 C CA . GLY B 1 32 ? 1.321 12.281 -11.516 1 92.94 32 GLY B CA 1
ATOM 1432 C C . GLY B 1 32 ? 0.592 12.242 -10.188 1 92.94 32 GLY B C 1
ATOM 1433 O O . GLY B 1 32 ? 0.712 11.273 -9.438 1 92.94 32 GLY B O 1
ATOM 1434 N N . GLY B 1 33 ? -0.152 13.312 -9.93 1 96.06 33 GLY B N 1
ATOM 1435 C CA . GLY B 1 33 ? -0.875 13.445 -8.672 1 96.06 33 GLY B CA 1
ATOM 1436 C C . GLY B 1 33 ? -0.315 14.531 -7.777 1 96.06 33 GLY B C 1
ATOM 1437 O O . GLY B 1 33 ? 0.357 15.453 -8.25 1 96.06 33 GLY B O 1
ATOM 1438 N N . ARG B 1 34 ? -0.694 14.43 -6.547 1 97.94 34 ARG B N 1
ATOM 1439 C CA . ARG B 1 34 ? -0.262 15.406 -5.551 1 97.94 34 ARG B CA 1
ATOM 1440 C C . ARG B 1 34 ? -0.015 14.742 -4.199 1 97.94 34 ARG B C 1
ATOM 1442 O O . ARG B 1 34 ? -0.636 13.727 -3.881 1 97.94 34 ARG B O 1
ATOM 1449 N N . VAL B 1 35 ? 0.894 15.297 -3.496 1 98.5 35 VAL B N 1
ATOM 1450 C CA . VAL B 1 35 ? 1.132 14.859 -2.125 1 98.5 35 VAL B CA 1
ATOM 1451 C C . VAL B 1 35 ? 0.32 15.711 -1.158 1 98.5 35 VAL B C 1
ATOM 1453 O O . VAL B 1 35 ? 0.229 16.938 -1.326 1 98.5 35 VAL B O 1
ATOM 1456 N N . ALA B 1 36 ? -0.32 15.125 -0.218 1 98.75 36 ALA B N 1
ATOM 1457 C CA . ALA B 1 36 ? -0.921 15.82 0.917 1 98.75 36 ALA B CA 1
ATOM 1458 C C . ALA B 1 36 ? -0.184 15.5 2.213 1 98.75 36 ALA B C 1
ATOM 1460 O O . ALA B 1 36 ? 0.045 14.328 2.529 1 98.75 36 ALA B O 1
ATOM 1461 N N . LEU B 1 37 ? 0.217 16.531 2.92 1 98.69 37 LEU B N 1
ATOM 1462 C CA . LEU B 1 37 ? 0.866 16.406 4.219 1 98.69 37 LEU B CA 1
ATOM 1463 C C . LEU B 1 37 ? -0.109 16.719 5.348 1 98.69 37 LEU B C 1
ATOM 1465 O O . LEU B 1 37 ? -0.673 17.812 5.398 1 98.69 37 LEU B O 1
ATOM 1469 N N . LEU B 1 38 ? -0.288 15.734 6.211 1 98.44 38 LEU B N 1
ATOM 1470 C CA . LEU B 1 38 ? -1.194 15.906 7.34 1 98.44 38 LEU B CA 1
ATOM 1471 C C . LEU B 1 38 ? -0.425 15.922 8.656 1 98.44 38 LEU B C 1
ATOM 1473 O O . LEU B 1 38 ? 0.341 14.992 8.945 1 98.44 38 LEU B O 1
ATOM 1477 N N . ARG B 1 39 ? -0.596 16.906 9.406 1 97.94 39 ARG B N 1
ATOM 1478 C CA . ARG B 1 39 ? -0.142 16.953 10.789 1 97.94 39 ARG B CA 1
ATOM 1479 C C . ARG B 1 39 ? -1.324 17.031 11.75 1 97.94 39 ARG B C 1
ATOM 1481 O O . ARG B 1 39 ? -2.205 17.875 11.594 1 97.94 39 ARG B O 1
ATOM 1488 N N . VAL B 1 40 ? -1.315 16.094 12.703 1 95.81 40 VAL B N 1
ATOM 1489 C CA . VAL B 1 40 ? -2.348 16.094 13.734 1 95.81 40 VAL B CA 1
ATOM 1490 C C . VAL B 1 40 ? -1.749 16.547 15.07 1 95.81 40 VAL B C 1
ATOM 1492 O O . VAL B 1 40 ? -0.759 15.969 15.531 1 95.81 40 VAL B O 1
ATOM 1495 N N . THR B 1 41 ? -2.271 17.594 15.641 1 92.81 41 THR B N 1
ATOM 1496 C CA . THR B 1 41 ? -1.814 18.094 16.938 1 92.81 41 THR B CA 1
ATOM 1497 C C . THR B 1 41 ? -2.789 17.703 18.031 1 92.81 41 THR B C 1
ATOM 1499 O O . THR B 1 41 ? -3.994 17.594 17.797 1 92.81 41 THR B O 1
ATOM 1502 N N . GLU B 1 42 ? -2.207 17.391 19.219 1 84.62 42 GLU B N 1
ATOM 1503 C CA . GLU B 1 42 ? -3.043 17.062 20.375 1 84.62 42 GLU B CA 1
ATOM 1504 C C . GLU B 1 42 ? -3.766 18.297 20.906 1 84.62 42 GLU B C 1
ATOM 1506 O O . GLU B 1 42 ? -3.186 19.375 20.969 1 84.62 42 GLU B O 1
ATOM 1511 N N . PRO B 1 43 ? -5.02 18.031 21.297 1 81.81 43 PRO B N 1
ATOM 1512 C CA . PRO B 1 43 ? -5.738 19.172 21.875 1 81.81 43 PRO B CA 1
ATOM 1513 C C . PRO B 1 43 ? -5.141 19.625 23.203 1 81.81 43 PRO B C 1
ATOM 1515 O O . PRO B 1 43 ? -4.594 18.812 23.953 1 81.81 43 PRO B O 1
ATOM 1518 N N . VAL B 1 44 ? -5.066 20.969 23.344 1 75.25 44 VAL B N 1
ATOM 1519 C CA . VAL B 1 44 ? -4.637 21.531 24.625 1 75.25 44 VAL B CA 1
ATOM 1520 C C . VAL B 1 44 ? -5.707 21.281 25.672 1 75.25 44 VAL B C 1
ATOM 1522 O O . VAL B 1 44 ? -6.891 21.531 25.453 1 75.25 44 VAL B O 1
ATOM 1525 N N . GLY B 1 45 ? -5.41 20.359 26.688 1 69.81 45 GLY B N 1
ATOM 1526 C CA . GLY B 1 45 ? -6.332 20.031 27.75 1 69.81 45 GLY B CA 1
ATOM 1527 C C . GLY B 1 45 ? -7.016 21.25 28.344 1 69.81 45 GLY B C 1
ATOM 1528 O O . GLY B 1 45 ? -6.5 22.359 28.25 1 69.81 45 GLY B O 1
ATOM 1529 N N . LEU B 1 46 ? -8.391 21.141 28.562 1 60.91 46 LEU B N 1
ATOM 1530 C CA . LEU B 1 46 ? -9.281 22.125 29.156 1 60.91 46 LEU B CA 1
ATOM 1531 C C . LEU B 1 46 ? -8.664 22.703 30.422 1 60.91 46 LEU B C 1
ATOM 1533 O O . LEU B 1 46 ? -8.984 23.844 30.812 1 60.91 46 LEU B O 1
ATOM 1537 N N . GLN B 1 47 ? -7.871 21.859 31.141 1 60.44 47 GLN B N 1
ATOM 1538 C CA . GLN B 1 47 ? -7.578 22.359 32.469 1 60.44 47 GLN B CA 1
ATOM 1539 C C . GLN B 1 47 ? -6.715 23.609 32.406 1 60.44 47 GLN B C 1
ATOM 1541 O O . GLN B 1 47 ? -6.512 24.297 33.406 1 60.44 47 GLN B O 1
ATOM 1546 N N . GLU B 1 48 ? -6.297 23.859 31.25 1 59.81 48 GLU B N 1
ATOM 1547 C CA . GLU B 1 48 ? -5.469 25.062 31.25 1 59.81 48 GLU B CA 1
ATOM 1548 C C . GLU B 1 48 ? -6.328 26.328 31.203 1 59.81 48 GLU B C 1
ATOM 1550 O O . GLU B 1 48 ? -7.453 26.297 30.703 1 59.81 48 GLU B O 1
ATOM 1555 N N . TRP B 1 49 ? -5.914 27.219 32.094 1 64 49 TRP B N 1
ATOM 1556 C CA . TRP B 1 49 ? -6.578 28.516 32 1 64 49 TRP B CA 1
ATOM 1557 C C . TRP B 1 49 ? -6.809 28.906 30.547 1 64 49 TRP B C 1
ATOM 1559 O O . TRP B 1 49 ? -5.938 28.719 29.703 1 64 49 TRP B O 1
ATOM 1569 N N . ALA B 1 50 ? -8.078 29.156 30.234 1 64.12 50 ALA B N 1
ATOM 1570 C CA . ALA B 1 50 ? -8.562 29.406 28.891 1 64.12 50 ALA B CA 1
ATOM 1571 C C . ALA B 1 50 ? -7.516 30.125 28.047 1 64.12 50 ALA B C 1
ATOM 1573 O O . ALA B 1 50 ? -7.223 29.719 26.922 1 64.12 50 ALA B O 1
ATOM 1574 N N . GLY B 1 51 ? -6.918 31.172 28.609 1 72.81 51 GLY B N 1
ATOM 1575 C CA . GLY B 1 51 ? -5.941 31.969 27.875 1 72.81 51 GLY B CA 1
ATOM 1576 C C . GLY B 1 51 ? -4.652 31.219 27.594 1 72.81 51 GLY B C 1
ATOM 1577 O O . GLY B 1 51 ? -4.113 31.297 26.484 1 72.81 51 GLY B O 1
ATOM 1578 N N . VAL B 1 52 ? -4.188 30.438 28.625 1 76.19 52 VAL B N 1
ATOM 1579 C CA . VAL B 1 52 ? -2.949 29.672 28.5 1 76.19 52 VAL B CA 1
ATOM 1580 C C . VAL B 1 52 ? -3.145 28.531 27.5 1 76.19 52 VAL B C 1
ATOM 1582 O O . VAL B 1 52 ? -2.26 28.266 26.688 1 76.19 52 VAL B O 1
ATOM 1585 N N . GLY B 1 53 ? -4.355 28.062 27.516 1 79.38 53 GLY B N 1
ATOM 1586 C CA . GLY B 1 53 ? -4.691 27 26.578 1 79.38 53 GLY B CA 1
ATOM 1587 C C . GLY B 1 53 ? -4.68 27.453 25.125 1 79.38 53 GLY B C 1
ATOM 1588 O O . GLY B 1 53 ? -4.156 26.75 24.266 1 79.38 53 GLY B O 1
ATOM 1589 N N . GLN B 1 54 ? -5.254 28.594 24.891 1 82.5 54 GLN B N 1
ATOM 1590 C CA . GLN B 1 54 ? -5.301 29.156 23.531 1 82.5 54 GLN B CA 1
ATOM 1591 C C . GLN B 1 54 ? -3.898 29.469 23.031 1 82.5 54 GLN B C 1
ATOM 1593 O O . GLN B 1 54 ? -3.596 29.234 21.844 1 82.5 54 GLN B O 1
ATOM 1598 N N . LEU B 1 55 ? -3.135 30.062 23.906 1 84.25 55 LEU B N 1
ATOM 1599 C CA . LEU B 1 55 ? -1.77 30.406 23.516 1 84.25 55 LEU B CA 1
ATOM 1600 C C . LEU B 1 55 ? -0.966 29.141 23.188 1 84.25 55 LEU B C 1
ATOM 1602 O O . LEU B 1 55 ? -0.212 29.125 22.219 1 84.25 55 LEU B O 1
ATOM 1606 N N . LEU B 1 56 ? -1.144 28.125 23.969 1 84.44 56 LEU B N 1
ATOM 1607 C CA . LEU B 1 56 ? -0.438 26.859 23.75 1 84.44 56 LEU B CA 1
ATOM 1608 C C . LEU B 1 56 ? -0.884 26.203 22.453 1 84.44 56 LEU B C 1
ATOM 1610 O O . LEU B 1 56 ? -0.06 25.672 21.703 1 84.44 56 LEU B O 1
ATOM 1614 N N . GLN B 1 57 ? -2.113 26.312 22.266 1 85.44 57 GLN B N 1
ATOM 1615 C CA . GLN B 1 57 ? -2.658 25.781 21.031 1 85.44 57 GLN B CA 1
ATOM 1616 C C . GLN B 1 57 ? -2.102 26.516 19.812 1 85.44 57 GLN B C 1
ATOM 1618 O O . GLN B 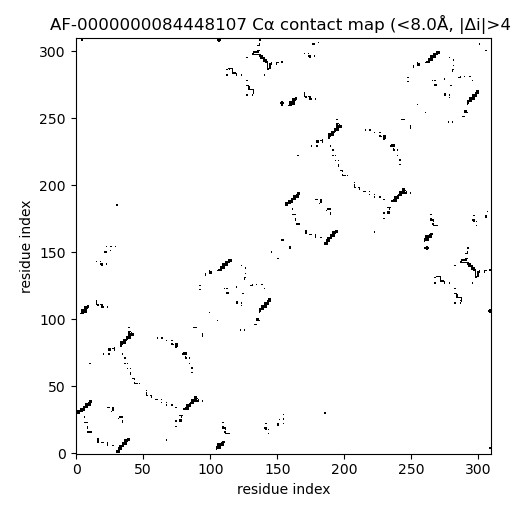1 57 ? -1.776 25.891 18.797 1 85.44 57 GLN B O 1
ATOM 1623 N N . GLN B 1 58 ? -2.031 27.797 19.906 1 87.56 58 GLN B N 1
ATOM 1624 C CA . GLN B 1 58 ? -1.48 28.609 18.828 1 87.56 58 GLN B CA 1
ATOM 1625 C C . GLN B 1 58 ? -0.011 28.281 18.594 1 87.56 58 GLN B C 1
ATOM 1627 O O . GLN B 1 58 ? 0.429 28.203 17.438 1 87.56 58 GLN B O 1
ATOM 1632 N N . GLU B 1 59 ? 0.647 28.078 19.641 1 89.31 59 GLU B N 1
ATOM 1633 C CA . GLU B 1 59 ? 2.057 27.703 19.531 1 89.31 59 GLU B CA 1
ATOM 1634 C C . GLU B 1 59 ? 2.23 26.375 18.828 1 89.31 59 GLU B C 1
ATOM 1636 O O . GLU B 1 59 ? 3.107 26.219 17.984 1 89.31 59 GLU B O 1
ATOM 1641 N N . ARG B 1 60 ? 1.402 25.453 19.203 1 87.44 60 ARG B N 1
ATOM 1642 C CA . ARG B 1 60 ? 1.461 24.141 18.578 1 87.44 60 ARG B CA 1
ATOM 1643 C C . ARG B 1 60 ? 1.148 24.219 17.094 1 87.44 60 ARG B C 1
ATOM 1645 O O . ARG B 1 60 ? 1.783 23.547 16.281 1 87.44 60 ARG B O 1
ATOM 1652 N N . ARG B 1 61 ? 0.256 25.016 16.812 1 89.62 61 ARG B N 1
ATOM 1653 C CA . ARG B 1 61 ? -0.128 25.188 15.414 1 89.62 61 ARG B CA 1
ATOM 1654 C C . ARG B 1 61 ? 0.991 25.859 14.617 1 89.62 61 ARG B C 1
ATOM 1656 O O . ARG B 1 61 ? 1.272 25.453 13.484 1 89.62 61 ARG B O 1
ATOM 1663 N N . GLU B 1 62 ? 1.558 26.812 15.148 1 91.44 62 GLU B N 1
ATOM 1664 C CA . GLU B 1 62 ? 2.66 27.5 14.477 1 91.44 62 GLU B CA 1
ATOM 1665 C C . GLU B 1 62 ? 3.84 26.562 14.258 1 91.44 62 GLU B C 1
ATOM 1667 O O . GLU B 1 62 ? 4.484 26.594 13.211 1 91.44 62 GLU B O 1
ATOM 1672 N N . GLU B 1 63 ? 4.07 25.766 15.234 1 91.06 63 GLU B N 1
ATOM 1673 C CA . GLU B 1 63 ? 5.129 24.766 15.102 1 91.06 63 GLU B CA 1
ATOM 1674 C C . GLU B 1 63 ? 4.816 23.766 13.984 1 91.06 63 GLU B C 1
ATOM 1676 O O . GLU B 1 63 ? 5.699 23.422 13.203 1 91.06 63 GLU B O 1
ATOM 1681 N N . ALA B 1 64 ? 3.594 23.375 14 1 92.25 64 ALA B N 1
ATOM 1682 C CA . ALA B 1 64 ? 3.15 22.469 12.945 1 92.25 64 ALA B CA 1
ATOM 1683 C C . ALA B 1 64 ? 3.291 23.109 11.57 1 92.25 64 ALA B C 1
ATOM 1685 O O . ALA B 1 64 ? 3.766 22.469 10.625 1 92.25 64 ALA B O 1
ATOM 1686 N N . GLU B 1 65 ? 2.955 24.328 11.438 1 94.12 65 GLU B N 1
ATOM 1687 C CA . GLU B 1 65 ? 3.031 25.047 10.172 1 94.12 65 GLU B CA 1
ATOM 1688 C C . GLU B 1 65 ? 4.477 25.188 9.703 1 94.12 65 GLU B C 1
ATOM 1690 O O . GLU B 1 65 ? 4.766 25.031 8.516 1 94.12 65 GLU B O 1
ATOM 1695 N N . GLN B 1 66 ? 5.297 25.5 10.625 1 93.75 66 GLN B N 1
ATOM 1696 C CA . GLN B 1 66 ? 6.711 25.625 10.281 1 93.75 66 GLN B CA 1
ATOM 1697 C C . GLN B 1 66 ? 7.281 24.297 9.797 1 93.75 66 GLN B C 1
ATOM 1699 O O . GLN B 1 66 ? 7.988 24.25 8.789 1 93.75 66 GLN B O 1
ATOM 1704 N N . MET B 1 67 ? 6.961 23.281 10.516 1 93.44 67 MET B N 1
ATOM 1705 C CA . MET B 1 67 ? 7.414 21.953 10.125 1 93.44 67 MET B CA 1
ATOM 1706 C C . MET B 1 67 ? 6.891 21.578 8.742 1 93.44 67 MET B C 1
ATOM 1708 O O . MET B 1 67 ? 7.652 21.125 7.891 1 93.44 67 MET B O 1
ATOM 1712 N N . LEU B 1 68 ? 5.629 21.812 8.492 1 96.69 68 LEU B N 1
ATOM 1713 C CA . LEU B 1 68 ? 5.004 21.438 7.23 1 96.69 68 LEU B CA 1
ATOM 1714 C C . LEU B 1 68 ? 5.547 22.297 6.086 1 96.69 68 LEU B C 1
ATOM 1716 O O . LEU B 1 68 ? 5.656 21.812 4.953 1 96.69 68 LEU B O 1
ATOM 1720 N N . SER B 1 69 ? 5.914 23.531 6.41 1 96.12 69 SER B N 1
ATOM 1721 C CA . SER B 1 69 ? 6.492 24.406 5.391 1 96.12 69 SER B CA 1
ATOM 1722 C C . SER B 1 69 ? 7.82 23.859 4.887 1 96.12 69 SER B C 1
ATOM 1724 O O . SER B 1 69 ? 8.078 23.859 3.68 1 96.12 69 SER B O 1
ATOM 1726 N N . ALA B 1 70 ? 8.641 23.453 5.777 1 96 70 ALA B N 1
ATOM 1727 C CA . ALA B 1 70 ? 9.914 22.859 5.398 1 96 70 ALA B CA 1
ATOM 1728 C C . ALA B 1 70 ? 9.703 21.594 4.562 1 96 70 ALA B C 1
ATOM 1730 O O . ALA B 1 70 ? 10.391 21.391 3.557 1 96 70 ALA B O 1
ATOM 1731 N N . LEU B 1 71 ? 8.781 20.781 4.965 1 97.38 71 LEU B N 1
ATOM 1732 C CA . LEU B 1 71 ? 8.484 19.562 4.238 1 97.38 71 LEU B CA 1
ATOM 1733 C C . LEU B 1 71 ? 7.875 19.875 2.873 1 97.38 71 LEU B C 1
ATOM 1735 O O . LEU B 1 71 ? 8.133 19.156 1.897 1 97.38 71 LEU B O 1
ATOM 1739 N N . ALA B 1 72 ? 7.094 20.938 2.836 1 98.12 72 ALA B N 1
ATOM 1740 C CA . ALA B 1 72 ? 6.508 21.359 1.567 1 98.12 72 ALA B CA 1
ATOM 1741 C C . ALA B 1 72 ? 7.59 21.719 0.558 1 98.12 72 ALA B C 1
ATOM 1743 O O . ALA B 1 72 ? 7.473 21.406 -0.629 1 98.12 72 ALA B O 1
ATOM 1744 N N . ALA B 1 73 ? 8.602 22.359 1.041 1 98 73 ALA B N 1
ATOM 1745 C CA . ALA B 1 73 ? 9.719 22.703 0.171 1 98 73 ALA B CA 1
ATOM 1746 C C . ALA B 1 73 ? 10.406 21.453 -0.365 1 98 73 ALA B C 1
ATOM 1748 O O . ALA B 1 73 ? 10.789 21.391 -1.537 1 98 73 ALA B O 1
ATOM 1749 N N . GLU B 1 74 ? 10.547 20.484 0.493 1 97.56 74 GLU B N 1
ATOM 1750 C CA . GLU B 1 74 ? 11.156 19.219 0.083 1 97.56 74 GLU B CA 1
ATOM 1751 C C . GLU B 1 74 ? 10.305 18.531 -0.972 1 97.56 74 GLU B C 1
ATOM 1753 O O . GLU B 1 74 ? 10.828 18.016 -1.968 1 97.56 74 GLU B O 1
ATOM 1758 N N . VAL B 1 75 ? 8.977 18.484 -0.747 1 98.38 75 VAL B N 1
ATOM 1759 C CA . VAL B 1 75 ? 8.047 17.891 -1.701 1 98.38 75 VAL B CA 1
ATOM 1760 C C . VAL B 1 75 ? 8.164 18.594 -3.047 1 98.38 75 VAL B C 1
ATOM 1762 O O . VAL B 1 75 ? 8.234 17.953 -4.094 1 98.38 75 VAL B O 1
ATOM 1765 N N . GLN B 1 76 ? 8.188 19.906 -2.977 1 98.12 76 GLN B N 1
ATOM 1766 C CA . GLN B 1 76 ? 8.281 20.703 -4.195 1 98.12 76 GLN B CA 1
ATOM 1767 C C . GLN B 1 76 ? 9.57 20.406 -4.953 1 98.12 76 GLN B C 1
ATOM 1769 O O . GLN B 1 76 ? 9.57 20.344 -6.188 1 98.12 76 GLN B O 1
ATOM 1774 N N . GLU B 1 77 ? 10.578 20.203 -4.266 1 97.94 77 GLU B N 1
ATOM 1775 C CA . GLU B 1 77 ? 11.867 19.906 -4.883 1 97.94 77 GLU B CA 1
ATOM 1776 C C . GLU B 1 77 ? 11.82 18.578 -5.637 1 97.94 77 GLU B C 1
ATOM 1778 O O . GLU B 1 77 ? 12.398 18.453 -6.715 1 97.94 77 GLU B O 1
ATOM 1783 N N . ILE B 1 78 ? 11.133 17.625 -5.113 1 97.62 78 ILE B N 1
ATOM 1784 C CA . ILE B 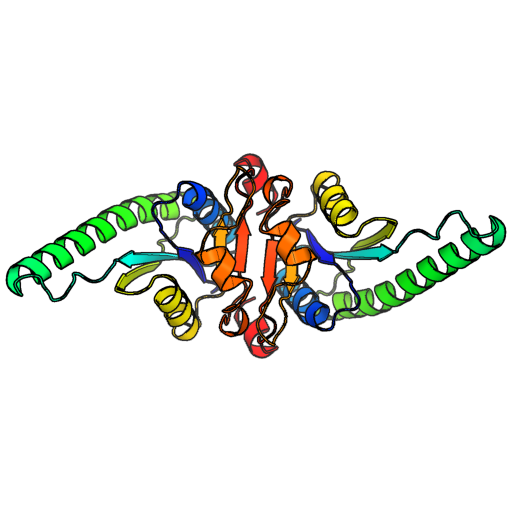1 78 ? 11.117 16.281 -5.695 1 97.62 78 ILE B CA 1
ATOM 1785 C C . ILE B 1 78 ? 10.055 16.219 -6.793 1 97.62 78 ILE B C 1
ATOM 1787 O O . ILE B 1 78 ? 10.305 15.672 -7.871 1 97.62 78 ILE B O 1
ATOM 1791 N N . THR B 1 79 ? 8.875 16.781 -6.574 1 97.5 79 THR B N 1
ATOM 1792 C CA . THR B 1 79 ? 7.727 16.547 -7.445 1 97.5 79 THR B CA 1
ATOM 1793 C C . THR B 1 79 ? 7.531 17.703 -8.414 1 97.5 79 THR B C 1
ATOM 1795 O O . THR B 1 79 ? 6.793 17.578 -9.391 1 97.5 79 THR B O 1
ATOM 1798 N N . ASP B 1 80 ? 8.148 18.844 -8.109 1 96.19 80 ASP B N 1
ATOM 1799 C CA . ASP B 1 80 ? 7.957 20.078 -8.836 1 96.19 80 ASP B CA 1
ATOM 1800 C C . ASP B 1 80 ? 6.559 20.656 -8.602 1 96.19 80 ASP B C 1
ATOM 1802 O O . ASP B 1 80 ? 6.098 21.516 -9.359 1 96.19 80 ASP B O 1
ATOM 1806 N N . GLY B 1 81 ? 5.812 20.109 -7.711 1 96.12 81 GLY B N 1
ATOM 1807 C CA . GLY B 1 81 ? 4.492 20.578 -7.336 1 96.12 81 GLY B CA 1
ATOM 1808 C C . GLY B 1 81 ? 4.363 20.875 -5.852 1 96.12 81 GLY B C 1
ATOM 1809 O O . GLY B 1 81 ? 5.125 20.328 -5.039 1 96.12 81 GLY B O 1
ATOM 1810 N N . LEU B 1 82 ? 3.396 21.719 -5.496 1 96.31 82 LEU B N 1
ATOM 1811 C CA . LEU B 1 82 ? 3.143 22.031 -4.094 1 96.31 82 LEU B CA 1
ATOM 1812 C C . LEU B 1 82 ? 2.217 21 -3.465 1 96.31 82 LEU B C 1
ATOM 1814 O O . LEU B 1 82 ? 1.223 20.594 -4.074 1 96.31 82 LEU B O 1
ATOM 1818 N N . PRO B 1 83 ? 2.596 20.594 -2.281 1 98.25 83 PRO B N 1
ATOM 1819 C CA . PRO B 1 83 ? 1.688 19.672 -1.596 1 98.25 83 PRO B CA 1
ATOM 1820 C C . PRO B 1 83 ? 0.484 20.375 -0.977 1 98.25 83 PRO B C 1
ATOM 1822 O O . PRO B 1 83 ? 0.506 21.594 -0.793 1 98.25 83 PRO B O 1
ATOM 1825 N N . LEU B 1 84 ? -0.522 19.547 -0.8 1 98 84 LEU B N 1
ATOM 1826 C CA . LEU B 1 84 ? -1.566 19.984 0.119 1 98 84 LEU B CA 1
ATOM 1827 C C . LEU B 1 84 ? -1.083 19.922 1.563 1 98 84 LEU B C 1
ATOM 1829 O O . LEU B 1 84 ? -0.414 18.969 1.955 1 98 84 LEU B O 1
ATOM 1833 N N . ILE B 1 85 ? -1.336 21.031 2.232 1 98 85 ILE B N 1
ATOM 1834 C CA . ILE B 1 85 ? -0.984 21.078 3.646 1 98 85 ILE B CA 1
ATOM 1835 C C . ILE B 1 85 ? -2.25 21.031 4.496 1 98 85 ILE B C 1
ATOM 1837 O O . ILE B 1 85 ? -3.154 21.844 4.336 1 98 85 ILE B O 1
ATOM 1841 N N . ILE B 1 86 ? -2.287 20.094 5.363 1 97.75 86 ILE B N 1
ATOM 1842 C CA . ILE B 1 86 ? -3.471 19.891 6.191 1 97.75 86 ILE B CA 1
ATOM 1843 C C . ILE B 1 86 ? -3.062 19.781 7.66 1 97.75 86 ILE B C 1
ATOM 1845 O O . ILE B 1 86 ? -2.174 19.016 8.008 1 97.75 86 ILE B O 1
ATOM 1849 N N . ILE B 1 87 ? -3.643 20.609 8.508 1 96.81 87 ILE B N 1
ATOM 1850 C CA . ILE B 1 87 ? -3.449 20.547 9.953 1 96.81 87 ILE B CA 1
ATOM 1851 C C . ILE B 1 87 ? -4.777 20.25 10.641 1 96.81 87 ILE B C 1
ATOM 1853 O O . ILE B 1 87 ? -5.785 20.906 10.375 1 96.81 87 ILE B O 1
ATOM 1857 N N . ARG B 1 88 ? -4.75 19.188 11.438 1 95.44 88 ARG B N 1
ATOM 1858 C CA . ARG B 1 88 ? -5.926 18.812 12.219 1 95.44 88 ARG B CA 1
ATOM 1859 C C . ARG B 1 88 ? -5.574 18.672 13.695 1 95.44 88 ARG B C 1
ATOM 1861 O O . ARG B 1 88 ? -4.406 18.469 14.039 1 95.44 88 ARG B O 1
ATOM 1868 N N . GLU B 1 89 ? -6.602 18.844 14.516 1 93.19 89 GLU B N 1
ATOM 1869 C CA . GLU B 1 89 ? -6.453 18.703 15.961 1 93.19 89 GLU B CA 1
ATOM 1870 C C . GLU B 1 89 ? -7.332 17.578 16.5 1 93.19 89 GLU B C 1
ATOM 1872 O O . GLU B 1 89 ? -8.531 17.531 16.203 1 93.19 89 GLU B O 1
ATOM 1877 N N . GLY B 1 90 ? -6.746 16.641 17.219 1 93.81 90 GLY B N 1
ATOM 1878 C CA . GLY B 1 90 ? -7.504 15.547 17.797 1 93.81 90 GLY B CA 1
ATOM 1879 C C . GLY B 1 90 ? -6.711 14.258 17.875 1 93.81 90 GLY B C 1
ATOM 1880 O O . GLY B 1 90 ? -5.484 14.281 17.984 1 93.81 90 GLY B O 1
ATOM 1881 N N . ASP B 1 91 ? -7.434 13.156 18.031 1 94.56 91 ASP B N 1
ATOM 1882 C CA . ASP B 1 91 ? -6.82 11.828 18.047 1 94.56 91 ASP B CA 1
ATOM 1883 C C . ASP B 1 91 ? -6.285 11.461 16.656 1 94.56 91 ASP B C 1
ATOM 1885 O O . ASP B 1 91 ? -6.996 11.57 15.664 1 94.56 91 ASP B O 1
ATOM 1889 N N . LEU B 1 92 ? -5.086 11.07 16.625 1 94.56 92 LEU B N 1
ATOM 1890 C CA . LEU B 1 92 ? -4.379 10.812 15.383 1 94.56 92 LEU B CA 1
ATOM 1891 C C . LEU B 1 92 ? -5.172 9.859 14.492 1 94.56 92 LEU B C 1
ATOM 1893 O O . LEU B 1 92 ? -5.441 10.164 13.328 1 94.56 92 LEU B O 1
ATOM 1897 N N . ILE B 1 93 ? -5.617 8.742 15.008 1 95.56 93 ILE B N 1
ATOM 1898 C CA . ILE B 1 93 ? -6.293 7.707 14.234 1 95.56 93 ILE B CA 1
ATOM 1899 C C . ILE B 1 93 ? -7.633 8.234 13.727 1 95.56 93 ILE B C 1
ATOM 1901 O O . ILE B 1 93 ? -7.953 8.102 12.547 1 95.56 93 ILE B O 1
ATOM 1905 N N . GLU B 1 94 ? -8.336 8.906 14.547 1 96.5 94 GLU B N 1
ATOM 1906 C CA . GLU B 1 94 ? -9.656 9.422 14.195 1 96.5 94 GLU B CA 1
ATOM 1907 C C . GLU B 1 94 ? -9.555 10.523 13.141 1 96.5 94 GLU B C 1
ATOM 1909 O O . GLU B 1 94 ? -10.367 10.594 12.227 1 96.5 94 GLU B O 1
ATOM 1914 N N . GLU B 1 95 ? -8.555 11.328 13.32 1 97.31 95 GLU B N 1
ATOM 1915 C CA . GLU B 1 95 ? -8.406 12.438 12.383 1 97.31 95 GLU B CA 1
ATOM 1916 C C . GLU B 1 95 ? -7.969 11.938 11.008 1 97.31 95 GLU B C 1
ATOM 1918 O O . GLU B 1 95 ? -8.391 12.477 9.984 1 97.31 95 GLU B O 1
ATOM 1923 N N . VAL B 1 96 ? -7.109 10.898 10.961 1 97.62 96 VAL B N 1
ATOM 1924 C CA . VAL B 1 96 ? -6.688 10.32 9.695 1 97.62 96 VAL B CA 1
ATOM 1925 C C . VAL B 1 96 ? -7.891 9.695 8.984 1 97.62 96 VAL B C 1
ATOM 1927 O O . VAL B 1 96 ? -8.148 9.984 7.816 1 97.62 96 VAL B O 1
ATOM 1930 N N . LEU B 1 97 ? -8.641 8.891 9.742 1 97.12 97 LEU B N 1
ATOM 1931 C CA . LEU B 1 97 ? -9.82 8.234 9.18 1 97.12 97 LEU B CA 1
ATOM 1932 C C . LEU B 1 97 ? -10.852 9.258 8.734 1 97.12 97 LEU B C 1
ATOM 1934 O O . LEU B 1 97 ? -11.414 9.141 7.637 1 97.12 97 LEU B O 1
ATOM 1938 N N . GLY B 1 98 ? -11.047 10.242 9.602 1 97.56 98 GLY B N 1
ATOM 1939 C CA . GLY B 1 98 ? -12.008 11.281 9.273 1 97.56 98 GLY B CA 1
ATOM 1940 C C . GLY B 1 98 ? -11.648 12.062 8.023 1 97.56 98 GLY B C 1
ATOM 1941 O O . GLY B 1 98 ? -12.516 12.383 7.207 1 97.56 98 GLY B O 1
ATOM 1942 N N . LEU B 1 99 ? -10.383 12.414 7.875 1 98.19 99 LEU B N 1
ATOM 1943 C CA . LEU B 1 99 ? -9.914 13.141 6.699 1 98.19 99 LEU B CA 1
ATOM 1944 C C . LEU B 1 99 ? -10.133 12.32 5.434 1 98.19 99 LEU B C 1
ATOM 1946 O O . LEU B 1 99 ? -10.641 12.828 4.438 1 98.19 99 LEU B O 1
ATOM 1950 N N . ILE B 1 100 ? -9.789 11.039 5.445 1 97.19 100 ILE B N 1
ATOM 1951 C CA . ILE B 1 100 ? -9.914 10.164 4.285 1 97.19 100 ILE B CA 1
ATOM 1952 C C . ILE B 1 100 ? -11.383 10.008 3.906 1 97.19 100 ILE B C 1
ATOM 1954 O O . ILE B 1 100 ? -11.734 10 2.723 1 97.19 100 ILE B O 1
ATOM 1958 N N . GLU B 1 101 ? -12.195 9.938 4.871 1 95.38 101 GLU B N 1
ATOM 1959 C CA . GLU B 1 101 ? -13.633 9.789 4.637 1 95.38 101 GLU B CA 1
ATOM 1960 C C . GLU B 1 101 ? -14.219 11.047 4.012 1 95.38 101 GLU B C 1
ATOM 1962 O O . GLU B 1 101 ? -15.117 10.969 3.172 1 95.38 101 GLU B O 1
ATOM 1967 N N . SER B 1 102 ? -13.703 12.18 4.371 1 96 102 SER B N 1
ATOM 1968 C CA . SER B 1 102 ? -14.344 13.438 3.99 1 96 102 SER B CA 1
ATOM 1969 C C . SER B 1 102 ? -13.742 13.992 2.699 1 96 102 SER B C 1
ATOM 1971 O O . SER B 1 102 ? -14.352 14.836 2.043 1 96 102 SER B O 1
ATOM 1973 N N . ASP B 1 103 ? -12.578 13.633 2.336 1 96.06 103 ASP B N 1
ATOM 1974 C CA . ASP B 1 103 ? -11.914 14.156 1.148 1 96.06 103 ASP B CA 1
ATOM 1975 C C . ASP B 1 103 ? -11.688 13.055 0.112 1 96.06 103 ASP B C 1
ATOM 1977 O O . ASP B 1 103 ? -10.672 12.359 0.146 1 96.06 103 ASP B O 1
ATOM 1981 N N . PRO B 1 104 ? -12.547 12.969 -0.875 1 91.69 104 PRO B N 1
ATOM 1982 C CA . PRO B 1 104 ? -12.477 11.883 -1.858 1 91.69 104 PRO B CA 1
ATOM 1983 C C . PRO B 1 104 ? -11.273 12.016 -2.791 1 91.69 104 PRO B C 1
ATOM 1985 O O . PRO B 1 104 ? -11 11.102 -3.582 1 91.69 104 PRO B O 1
ATOM 1988 N N . ARG B 1 105 ? -10.578 13.148 -2.678 1 94.81 105 ARG B N 1
ATOM 1989 C CA . ARG B 1 105 ? -9.391 13.289 -3.516 1 94.81 105 ARG B CA 1
ATOM 1990 C C . ARG B 1 105 ? -8.273 12.367 -3.037 1 94.81 105 ARG B C 1
ATOM 1992 O O . ARG B 1 105 ? -7.371 12.031 -3.807 1 94.81 105 ARG B O 1
ATOM 1999 N N . ILE B 1 106 ? -8.312 12 -1.758 1 97.81 106 ILE B N 1
ATOM 2000 C CA . ILE B 1 106 ? -7.273 11.141 -1.191 1 97.81 106 ILE B CA 1
ATOM 2001 C C . ILE B 1 106 ? -7.414 9.727 -1.745 1 97.81 106 ILE B C 1
ATOM 2003 O O . ILE B 1 106 ? -8.422 9.055 -1.511 1 97.81 106 ILE B O 1
ATOM 2007 N N . SER B 1 107 ? -6.391 9.336 -2.426 1 97.81 107 SER B N 1
ATOM 2008 C CA . SER B 1 107 ? -6.477 8.078 -3.156 1 97.81 107 SER B CA 1
ATOM 2009 C C . SER B 1 107 ? -5.641 6.988 -2.484 1 97.81 107 SER B C 1
ATOM 2011 O O . SER B 1 107 ? -5.824 5.801 -2.756 1 97.81 107 SER B O 1
ATOM 2013 N N . ILE B 1 108 ? -4.742 7.391 -1.681 1 98.25 108 ILE B N 1
ATOM 2014 C CA . ILE B 1 108 ? -3.85 6.41 -1.075 1 98.25 108 ILE B CA 1
ATOM 2015 C C . ILE B 1 108 ? -3.227 6.996 0.191 1 98.25 108 ILE B C 1
ATOM 2017 O O . ILE B 1 108 ? -2.838 8.164 0.217 1 98.25 108 ILE B O 1
ATOM 2021 N N . LEU B 1 109 ? -3.254 6.262 1.281 1 98.56 109 LEU B N 1
ATOM 2022 C CA . LEU B 1 109 ? -2.506 6.551 2.502 1 98.56 109 LEU B CA 1
ATOM 2023 C C . LEU B 1 109 ? -1.13 5.895 2.463 1 98.56 109 LEU B C 1
ATOM 2025 O O . LEU B 1 109 ? -1.018 4.691 2.215 1 98.56 109 LEU B O 1
ATOM 2029 N N . VAL B 1 110 ? -0.091 6.699 2.656 1 98.69 110 VAL B N 1
ATOM 2030 C CA . VAL B 1 110 ? 1.268 6.168 2.631 1 98.69 110 VAL B CA 1
ATOM 2031 C C . VAL B 1 110 ? 1.879 6.242 4.027 1 98.69 110 VAL B C 1
ATOM 2033 O O . VAL B 1 110 ? 1.95 7.32 4.625 1 98.69 110 VAL B O 1
ATOM 2036 N N . LEU B 1 111 ? 2.279 5.105 4.543 1 97.38 111 LEU B N 1
ATOM 2037 C CA . LEU B 1 111 ? 2.955 4.969 5.828 1 97.38 111 LEU B CA 1
ATOM 2038 C C . LEU B 1 111 ? 4.289 4.246 5.672 1 97.38 111 LEU B C 1
ATOM 2040 O O . LEU B 1 111 ? 4.562 3.666 4.617 1 97.38 111 LEU B O 1
ATOM 2044 N N . ALA B 1 112 ? 5.109 4.332 6.727 1 95.94 112 ALA B N 1
ATOM 2045 C CA . ALA B 1 112 ? 6.363 3.588 6.727 1 95.94 112 ALA B CA 1
ATOM 2046 C C . ALA B 1 112 ? 6.523 2.781 8.016 1 95.94 112 ALA B C 1
ATOM 2048 O O . ALA B 1 112 ? 6.18 3.258 9.094 1 95.94 112 ALA B O 1
ATOM 2049 N N . ALA B 1 113 ? 6.984 1.557 7.809 1 92.81 113 ALA B N 1
ATOM 2050 C CA . ALA B 1 113 ? 7.262 0.691 8.953 1 92.81 113 ALA B CA 1
ATOM 2051 C C . ALA B 1 113 ? 8.656 0.963 9.516 1 92.81 113 ALA B C 1
ATOM 2053 O O . ALA B 1 113 ? 9.492 1.58 8.859 1 92.81 113 ALA B O 1
ATOM 2054 N N . SER B 1 114 ? 8.828 0.494 10.734 1 88 114 SER B N 1
ATOM 2055 C CA . SER B 1 114 ? 10.148 0.631 11.352 1 88 114 SER B CA 1
ATOM 2056 C C . SER B 1 114 ? 11.164 -0.291 10.688 1 88 114 SER B C 1
ATOM 2058 O O . SER B 1 114 ? 10.797 -1.322 10.117 1 88 114 SER B O 1
ATOM 2060 N N . ALA B 1 115 ? 12.477 0.115 10.773 1 82.69 115 ALA B N 1
ATOM 2061 C CA . ALA B 1 115 ? 13.547 -0.683 10.188 1 82.69 115 ALA B CA 1
ATOM 2062 C C . ALA B 1 115 ? 13.836 -1.921 11.023 1 82.69 115 ALA B C 1
ATOM 2064 O O . ALA B 1 115 ? 14.422 -2.891 10.531 1 82.69 115 ALA B O 1
ATOM 2065 N N . SER B 1 116 ? 13.672 -1.817 12.266 1 78.56 116 SER B N 1
ATOM 2066 C CA . SER B 1 116 ? 14.094 -2.873 13.188 1 78.56 116 SER B CA 1
ATOM 2067 C C . SER B 1 116 ? 13.109 -4.039 13.172 1 78.56 116 SER B C 1
ATOM 2069 O O . SER B 1 116 ? 13.406 -5.113 13.703 1 78.56 116 SER B O 1
ATOM 2071 N N . GLY B 1 117 ? 12.297 -4 12.344 1 69.44 117 GLY B N 1
ATOM 2072 C CA . GLY B 1 117 ? 11.344 -5.086 12.445 1 69.44 117 GLY B CA 1
ATOM 2073 C C . GLY B 1 117 ? 10.617 -5.117 13.781 1 69.44 117 GLY B C 1
ATOM 2074 O O . GLY B 1 117 ? 10.883 -4.293 14.656 1 69.44 117 GLY B O 1
ATOM 2075 N N . GLY B 1 118 ? 9.383 -5.539 14.023 1 76.62 118 GLY B N 1
ATOM 2076 C CA . GLY B 1 118 ? 8.586 -5.625 15.242 1 76.62 118 GLY B CA 1
ATOM 2077 C C . GLY B 1 118 ? 7.145 -5.203 15.039 1 76.62 118 GLY B C 1
ATOM 2078 O O . GLY B 1 118 ? 6.574 -5.414 13.969 1 76.62 118 GLY B O 1
ATOM 2079 N N . ASN B 1 119 ? 6.676 -4.773 16.234 1 80.06 119 ASN B N 1
ATOM 2080 C CA . ASN B 1 119 ? 5.277 -4.363 16.172 1 80.06 119 ASN B CA 1
ATOM 2081 C C . ASN B 1 119 ? 5.098 -3.098 15.344 1 80.06 119 ASN B C 1
ATOM 2083 O O . ASN B 1 119 ? 5.848 -2.133 15.5 1 80.06 119 ASN B O 1
ATOM 2087 N N . PRO B 1 120 ? 4.316 -3.291 14.352 1 84.12 120 PRO B N 1
ATOM 2088 C CA . PRO B 1 120 ? 4.059 -2.084 13.562 1 84.12 120 PRO B CA 1
ATOM 2089 C C . PRO B 1 120 ? 3.584 -0.911 14.422 1 84.12 120 PRO B C 1
ATOM 2091 O O . PRO B 1 120 ? 3.014 -1.116 15.492 1 84.12 120 PRO B O 1
ATOM 2094 N N . GLY B 1 121 ? 3.934 0.299 14.188 1 87.62 121 GLY B N 1
ATOM 2095 C CA . GLY B 1 121 ? 3.455 1.479 14.891 1 87.62 121 GLY B CA 1
ATOM 2096 C C . GLY B 1 121 ? 1.942 1.561 14.969 1 87.62 121 GLY B C 1
ATOM 2097 O O . GLY B 1 121 ? 1.242 0.823 14.266 1 87.62 121 GLY B O 1
ATOM 2098 N N . PRO B 1 122 ? 1.449 2.352 15.859 1 89.19 122 PRO B N 1
ATOM 2099 C CA . PRO B 1 122 ? 0.013 2.41 16.141 1 89.19 122 PRO B CA 1
ATOM 2100 C C . PRO B 1 122 ? -0.825 2.703 14.906 1 89.19 122 PRO B C 1
ATOM 2102 O O . PRO B 1 122 ? -1.917 2.15 14.75 1 89.19 122 PRO B O 1
ATOM 2105 N N . LEU B 1 123 ? -0.363 3.52 14.102 1 93.5 123 LEU B N 1
ATOM 2106 C CA . LEU B 1 123 ? -1.149 3.906 12.938 1 93.5 123 LEU B CA 1
ATOM 2107 C C . LEU B 1 123 ? -1.25 2.754 11.945 1 93.5 123 LEU B C 1
ATOM 2109 O O . LEU B 1 123 ? -2.33 2.475 11.414 1 93.5 123 LEU B O 1
ATOM 2113 N N . ILE B 1 124 ? -0.127 2.107 11.664 1 94.25 124 ILE B N 1
ATOM 2114 C CA . ILE B 1 124 ? -0.151 0.945 10.781 1 94.25 124 ILE B CA 1
ATOM 2115 C C . ILE B 1 124 ? -1.064 -0.128 11.375 1 94.25 124 ILE B C 1
ATOM 2117 O O . ILE B 1 124 ? -1.91 -0.686 10.664 1 94.25 124 ILE B O 1
ATOM 2121 N N . THR B 1 125 ? -0.894 -0.365 12.656 1 92.5 125 THR B N 1
ATOM 2122 C CA . THR B 1 125 ? -1.731 -1.353 13.328 1 92.5 125 THR B CA 1
ATOM 2123 C C . THR B 1 125 ? -3.209 -1.004 13.18 1 92.5 125 THR B C 1
ATOM 2125 O O . THR B 1 125 ? -4.02 -1.856 12.812 1 92.5 125 THR B O 1
ATOM 2128 N N . ALA B 1 126 ? -3.518 0.221 13.398 1 92.81 126 ALA B N 1
ATOM 2129 C CA . ALA B 1 126 ? -4.91 0.661 13.336 1 92.81 126 ALA B CA 1
ATOM 2130 C C . ALA B 1 126 ? -5.473 0.507 11.93 1 92.81 126 ALA B C 1
ATOM 2132 O O . ALA B 1 126 ? -6.605 0.051 11.75 1 92.81 126 ALA B O 1
ATOM 2133 N N . MET B 1 127 ? -4.68 0.804 10.898 1 94.12 127 MET B N 1
ATOM 2134 C CA . MET B 1 127 ? -5.16 0.874 9.523 1 94.12 127 MET B CA 1
ATOM 2135 C C . MET B 1 127 ? -5.18 -0.51 8.883 1 94.12 127 MET B C 1
ATOM 2137 O O . MET B 1 127 ? -5.793 -0.704 7.832 1 94.12 127 MET B O 1
ATOM 2141 N N . THR B 1 128 ? -4.551 -1.507 9.516 1 92.19 128 THR B N 1
ATOM 2142 C CA . THR B 1 128 ? -4.508 -2.836 8.914 1 92.19 128 THR B CA 1
ATOM 2143 C C . THR B 1 128 ? -5.348 -3.82 9.727 1 92.19 128 THR B C 1
ATOM 2145 O O . THR B 1 128 ? -5.508 -4.977 9.328 1 92.19 128 THR B O 1
ATOM 2148 N N . SER B 1 129 ? -5.844 -3.416 10.867 1 89.19 129 SER B N 1
ATOM 2149 C CA . SER B 1 129 ? -6.629 -4.293 11.734 1 89.19 129 SER B CA 1
ATOM 2150 C C . SER B 1 129 ? -8.023 -3.73 11.977 1 89.19 129 SER B C 1
ATOM 2152 O O . SER B 1 129 ? -8.828 -3.629 11.047 1 89.19 129 SER B O 1
ATOM 2154 N N . ARG B 1 130 ? -8.258 -3.244 13.156 1 85.38 130 ARG B N 1
ATOM 2155 C CA . ARG B 1 130 ? -9.602 -2.934 13.633 1 85.38 130 ARG B CA 1
ATOM 2156 C C . ARG B 1 130 ? -10.219 -1.796 12.82 1 85.38 130 ARG B C 1
ATOM 2158 O O . ARG B 1 130 ? -11.438 -1.725 12.672 1 85.38 130 ARG B O 1
ATOM 2165 N N . HIS B 1 131 ? -9.43 -0.944 12.234 1 91.62 131 HIS B N 1
ATOM 2166 C CA . HIS B 1 131 ? -9.992 0.228 11.57 1 91.62 131 HIS B CA 1
ATOM 2167 C C . HIS B 1 131 ? -9.891 0.102 10.055 1 91.62 131 HIS B C 1
ATOM 2169 O O . HIS B 1 131 ? -10.242 1.032 9.328 1 91.62 131 HIS B O 1
ATOM 2175 N N . SER B 1 132 ? -9.414 -1 9.625 1 91.12 132 SER B N 1
ATOM 2176 C CA . SER B 1 132 ? -9.219 -1.211 8.195 1 91.12 132 SER B CA 1
ATOM 2177 C C . SER B 1 132 ? -10.539 -1.102 7.438 1 91.12 132 SER B C 1
ATOM 2179 O O . SER B 1 132 ? -10.57 -0.618 6.305 1 91.12 132 SER B O 1
ATOM 2181 N N . HIS B 1 133 ? -11.586 -1.509 8.062 1 88.44 133 HIS B N 1
ATOM 2182 C CA . HIS B 1 133 ? -12.891 -1.529 7.41 1 88.44 133 HIS B CA 1
ATOM 2183 C C . HIS B 1 133 ? -13.422 -0.116 7.199 1 88.44 133 HIS B C 1
ATOM 2185 O O . HIS B 1 133 ? -14.328 0.096 6.391 1 88.44 133 HIS B O 1
ATOM 2191 N N . ARG B 1 134 ? -12.883 0.811 7.895 1 91.5 134 ARG B N 1
ATOM 2192 C CA . ARG B 1 134 ? -13.328 2.195 7.781 1 91.5 134 ARG B CA 1
ATOM 2193 C C . ARG B 1 134 ? -12.547 2.938 6.703 1 91.5 134 ARG B C 1
ATOM 2195 O O . ARG B 1 134 ? -12.953 4.012 6.262 1 91.5 134 ARG B O 1
ATOM 2202 N N . LEU B 1 135 ? -11.477 2.355 6.344 1 93.69 135 LEU B N 1
ATOM 2203 C CA . LEU B 1 135 ? -10.609 3.016 5.371 1 93.69 135 LEU B CA 1
ATOM 2204 C C . LEU B 1 135 ? -11.234 2.982 3.979 1 93.69 135 LEU B C 1
ATOM 2206 O O . LEU B 1 135 ? -11.68 1.93 3.518 1 93.69 135 LEU B O 1
ATOM 2210 N N . ARG B 1 136 ? -11.242 4.152 3.305 1 93.62 136 ARG B N 1
ATOM 2211 C CA . ARG B 1 136 ? -11.875 4.27 1.995 1 93.62 136 ARG B CA 1
ATOM 2212 C C . ARG B 1 136 ? -10.828 4.445 0.896 1 93.62 136 ARG B C 1
ATOM 2214 O O . ARG B 1 136 ? -11.148 4.902 -0.204 1 93.62 136 ARG B O 1
ATOM 2221 N N . CYS B 1 137 ? -9.648 4.215 1.216 1 97.69 137 CYS B N 1
ATOM 2222 C CA . CYS B 1 137 ? -8.555 4.141 0.253 1 97.69 137 CYS B CA 1
ATOM 2223 C C . CYS B 1 137 ? -7.52 3.105 0.681 1 97.69 137 CYS B C 1
ATOM 2225 O O . CYS B 1 137 ? -7.449 2.742 1.856 1 97.69 137 CYS B O 1
ATOM 2227 N N . PRO B 1 138 ? -6.734 2.623 -0.284 1 98 138 PRO B N 1
ATOM 2228 C CA . PRO B 1 138 ? -5.656 1.703 0.088 1 98 138 PRO B CA 1
ATOM 2229 C C . PRO B 1 138 ? -4.574 2.371 0.935 1 98 138 PRO B C 1
ATOM 2231 O O . PRO B 1 138 ? -4.453 3.6 0.929 1 98 138 PRO B O 1
ATOM 2234 N N . VAL B 1 139 ? -3.896 1.514 1.687 1 97.81 139 VAL B N 1
ATOM 2235 C CA . VAL B 1 139 ? -2.732 1.978 2.434 1 97.81 139 VAL B CA 1
ATOM 2236 C C . VAL B 1 139 ? -1.471 1.31 1.89 1 97.81 139 VAL B C 1
ATOM 2238 O O . VAL B 1 139 ? -1.447 0.095 1.677 1 97.81 139 VAL B O 1
ATOM 2241 N N . THR B 1 140 ? -0.542 2.105 1.602 1 98.25 140 THR B N 1
ATOM 2242 C CA . THR B 1 140 ? 0.775 1.602 1.23 1 98.25 140 THR B CA 1
ATOM 2243 C C . THR B 1 140 ? 1.747 1.711 2.402 1 98.25 140 THR B C 1
ATOM 2245 O O . THR B 1 140 ? 1.87 2.773 3.016 1 98.25 140 THR B O 1
ATOM 2248 N N . ILE B 1 141 ? 2.373 0.632 2.73 1 97.38 141 ILE B N 1
ATOM 2249 C CA . ILE B 1 141 ? 3.367 0.581 3.795 1 97.38 141 ILE B CA 1
ATOM 2250 C C . ILE B 1 141 ? 4.758 0.394 3.193 1 97.38 141 ILE B C 1
ATOM 2252 O O . ILE B 1 141 ? 5.027 -0.614 2.535 1 97.38 141 ILE B O 1
ATOM 2256 N N . VAL B 1 142 ? 5.605 1.346 3.459 1 97.31 142 VAL B N 1
ATOM 2257 C CA . VAL B 1 142 ? 6.992 1.308 2.998 1 97.31 142 VAL B CA 1
ATOM 2258 C C . VAL B 1 142 ? 7.875 0.675 4.07 1 97.31 142 VAL B C 1
ATOM 2260 O O . VAL B 1 142 ? 7.926 1.158 5.203 1 97.31 142 VAL B O 1
ATOM 2263 N N . PRO B 1 143 ? 8.508 -0.392 3.693 1 95.25 143 PRO B N 1
ATOM 2264 C CA . PRO B 1 143 ? 9.406 -1.01 4.672 1 95.25 143 PRO B CA 1
ATOM 2265 C C . PRO B 1 143 ? 10.531 -0.077 5.113 1 95.25 143 PRO B C 1
ATOM 2267 O O . PRO B 1 143 ? 11.133 0.609 4.281 1 95.25 143 PRO B O 1
ATOM 2270 N N . GLY B 1 144 ? 10.789 -0.115 6.441 1 92.88 144 GLY B N 1
ATOM 2271 C CA . GLY B 1 144 ? 11.758 0.805 7.023 1 92.88 144 GLY B CA 1
ATOM 2272 C C . GLY B 1 144 ? 13.188 0.516 6.598 1 92.88 144 GLY B C 1
ATOM 2273 O O . GLY B 1 144 ? 14.055 1.387 6.688 1 92.88 144 GLY B O 1
ATOM 2274 N N . GLY B 1 145 ? 13.445 -0.632 6.082 1 90.19 145 GLY B N 1
ATOM 2275 C CA . GLY B 1 145 ? 14.797 -1.021 5.719 1 90.19 145 GLY B CA 1
ATOM 2276 C C . GLY B 1 145 ? 15.141 -0.712 4.273 1 90.19 145 GLY B C 1
ATOM 2277 O O . GLY B 1 145 ? 16.25 -0.99 3.82 1 90.19 145 GLY B O 1
ATOM 2278 N N . MET B 1 146 ? 14.289 -0.038 3.527 1 94.25 146 MET B N 1
ATOM 2279 C CA . MET B 1 146 ? 14.539 0.215 2.111 1 94.25 146 MET B CA 1
ATOM 2280 C C . MET B 1 146 ? 15.492 1.394 1.93 1 94.25 146 MET B C 1
ATOM 2282 O O . MET B 1 146 ? 15.352 2.418 2.602 1 94.25 146 MET B O 1
ATOM 2286 N N . SER B 1 147 ? 16.469 1.212 1.029 1 94.69 147 SER B N 1
ATOM 2287 C CA . SER B 1 147 ? 17.375 2.299 0.668 1 94.69 147 SER B CA 1
ATOM 2288 C C . SER B 1 147 ? 16.719 3.264 -0.312 1 94.69 147 SER B C 1
ATOM 2290 O O . SER B 1 147 ? 15.68 2.947 -0.903 1 94.69 147 SER B O 1
ATOM 2292 N N . TYR B 1 148 ? 17.312 4.434 -0.48 1 96.06 148 TYR B N 1
ATOM 2293 C CA . TYR B 1 148 ? 16.812 5.391 -1.457 1 96.06 148 TYR B CA 1
ATOM 2294 C C . TYR B 1 148 ? 16.891 4.824 -2.869 1 96.06 148 TYR B C 1
ATOM 2296 O O . TYR B 1 148 ? 16.016 5.082 -3.695 1 96.06 148 TYR B O 1
ATOM 2304 N N . GLU B 1 149 ? 17.875 4 -3.074 1 95.81 149 GLU B N 1
ATOM 2305 C CA . GLU B 1 149 ? 18 3.348 -4.375 1 95.81 149 GLU B CA 1
ATOM 2306 C C . GLU B 1 149 ? 16.859 2.357 -4.613 1 95.81 149 GLU B C 1
ATOM 2308 O O . GLU B 1 149 ? 16.328 2.275 -5.723 1 95.81 149 GLU B O 1
ATOM 2313 N N . GLU B 1 150 ? 16.547 1.647 -3.598 1 95.06 150 GLU B N 1
ATOM 2314 C CA . GLU B 1 150 ? 15.445 0.707 -3.697 1 95.06 150 GLU B CA 1
ATOM 2315 C C . GLU B 1 150 ? 14.125 1.436 -3.924 1 95.06 150 GLU B C 1
ATOM 2317 O O . GLU B 1 150 ? 13.289 0.987 -4.711 1 95.06 150 GLU B O 1
ATOM 2322 N N . LEU B 1 151 ? 13.961 2.592 -3.246 1 96.75 151 LEU B N 1
ATOM 2323 C CA . LEU B 1 151 ? 12.766 3.402 -3.439 1 96.75 151 LEU B CA 1
ATOM 2324 C C . LEU B 1 151 ? 12.664 3.887 -4.883 1 96.75 151 LEU B C 1
ATOM 2326 O O . LEU B 1 151 ? 11.586 3.842 -5.48 1 96.75 151 LEU B O 1
ATOM 2330 N N . ASP B 1 152 ? 13.797 4.289 -5.398 1 95.75 152 ASP B N 1
ATOM 2331 C CA . ASP B 1 152 ? 13.82 4.734 -6.789 1 95.75 152 ASP B CA 1
ATOM 2332 C C . ASP B 1 152 ? 13.469 3.592 -7.734 1 95.75 152 ASP B C 1
ATOM 2334 O O . ASP B 1 152 ? 12.711 3.785 -8.695 1 95.75 152 ASP B O 1
ATOM 2338 N N . ARG B 1 153 ? 13.891 2.467 -7.375 1 94.5 153 ARG B N 1
ATOM 2339 C CA 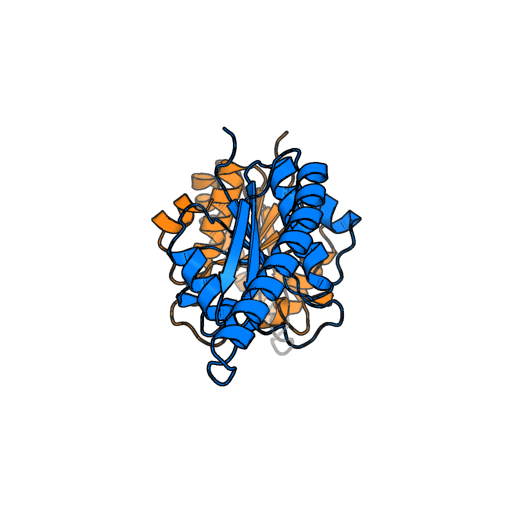. ARG B 1 153 ? 13.68 1.304 -8.227 1 94.5 153 ARG B CA 1
ATOM 2340 C C . ARG B 1 153 ? 12.203 0.938 -8.297 1 94.5 153 ARG B C 1
ATOM 2342 O O . ARG B 1 153 ? 11.688 0.602 -9.367 1 94.5 153 ARG B O 1
ATOM 2349 N N . VAL B 1 154 ? 11.539 1.095 -7.215 1 95.94 154 VAL B N 1
ATOM 2350 C CA . VAL B 1 154 ? 10.203 0.514 -7.117 1 95.94 154 VAL B CA 1
ATOM 2351 C C . VAL B 1 154 ? 9.156 1.561 -7.488 1 95.94 154 VAL B C 1
ATOM 2353 O O . VAL B 1 154 ? 7.961 1.264 -7.527 1 95.94 154 VAL B O 1
ATOM 2356 N N . THR B 1 155 ? 9.547 2.791 -7.723 1 95.31 155 THR B N 1
ATOM 2357 C CA . THR B 1 155 ? 8.562 3.828 -8.016 1 95.31 155 THR B CA 1
ATOM 2358 C C . THR B 1 155 ? 8.562 4.164 -9.508 1 95.31 155 THR B C 1
ATOM 2360 O O . THR B 1 155 ? 7.504 4.379 -10.094 1 95.31 155 THR B O 1
#